Protein AF-A0A6P1E264-F1 (afdb_monomer)

Radius of gyration: 25.88 Å; Cα contacts (8 Å, |Δi|>4): 73; chains: 1; bounding box: 77×42×80 Å

Foldseek 3Di:
DPDPPPPVVVVPPPPDDDDDDPPDDDDPPDDPPPPDDDDPPNDPDLPDDQDPQQDDPVRCVQLVVLAPDPPDDAPDPDDGDQDVSLLVSQVSVCVVVVDDLCPRDCSSPDSVVSVVSVVVCVVVCSVVVSVLSVQLCCCCPVVVHHSDDPDDDDDDDDDDDPPDDDDDDDDPPDDD

Organism: NCBI:txid329406

InterPro domains:
  IPR025161 Insertion element IS402-like domain [PF13340] (55-131)

Structure (mmCIF, N/CA/C/O backbone):
data_AF-A0A6P1E264-F1
#
_entry.id   AF-A0A6P1E264-F1
#
loop_
_atom_site.group_PDB
_atom_site.id
_atom_site.type_symbol
_atom_site.label_atom_id
_atom_site.label_alt_id
_atom_site.label_comp_id
_atom_site.label_asym_id
_atom_site.label_entity_id
_atom_site.label_seq_id
_atom_site.pdbx_PDB_ins_code
_atom_site.Cartn_x
_atom_site.Cartn_y
_atom_site.Cartn_z
_atom_site.occupancy
_atom_site.B_iso_or_equiv
_atom_site.auth_seq_id
_atom_site.auth_comp_id
_atom_site.auth_asym_id
_atom_site.auth_atom_id
_atom_site.pdbx_PDB_model_num
ATOM 1 N N . MET A 1 1 ? -58.465 -9.766 9.771 1.00 52.44 1 MET A N 1
ATOM 2 C CA . MET A 1 1 ? -57.362 -10.528 10.407 1.00 52.44 1 MET A CA 1
ATOM 3 C C . MET A 1 1 ? -56.839 -11.667 9.504 1.00 52.44 1 MET A C 1
ATOM 5 O O . MET A 1 1 ? -56.773 -12.806 9.937 1.00 52.44 1 MET A O 1
ATOM 9 N N . ARG A 1 2 ? -56.464 -11.389 8.238 1.00 52.06 2 ARG A N 1
ATOM 10 C CA . ARG A 1 2 ? -55.882 -12.370 7.282 1.00 52.06 2 ARG A CA 1
ATOM 11 C C . ARG A 1 2 ? -55.044 -11.677 6.183 1.00 52.06 2 ARG A C 1
ATOM 13 O O . ARG A 1 2 ? -55.284 -11.883 5.003 1.00 52.06 2 ARG A O 1
ATOM 20 N N . SER A 1 3 ? -54.093 -10.811 6.552 1.00 50.34 3 SER A N 1
ATOM 21 C CA . SER A 1 3 ? -53.296 -10.042 5.564 1.00 50.34 3 SER A CA 1
ATOM 22 C C . SER A 1 3 ? -51.783 -10.008 5.829 1.00 50.34 3 SER A C 1
ATOM 24 O O . SER A 1 3 ? -51.071 -9.210 5.231 1.00 50.34 3 SER A O 1
ATOM 26 N N . ARG A 1 4 ? -51.261 -10.868 6.715 1.00 54.50 4 ARG A N 1
ATOM 27 C CA . ARG A 1 4 ? -49.817 -10.920 7.035 1.00 54.50 4 ARG A CA 1
ATOM 28 C C . ARG A 1 4 ? -49.150 -12.286 6.851 1.00 54.50 4 ARG A C 1
ATOM 30 O O . ARG A 1 4 ? -47.966 -12.417 7.121 1.00 54.50 4 ARG A O 1
ATOM 37 N N . LEU A 1 5 ? -49.875 -13.285 6.341 1.00 48.84 5 LEU A N 1
ATOM 38 C CA . LEU A 1 5 ? -49.355 -14.650 6.152 1.00 48.84 5 LEU A CA 1
ATOM 39 C C . LEU A 1 5 ? -49.100 -15.035 4.686 1.00 48.84 5 LEU A C 1
ATOM 41 O O . LEU A 1 5 ? -48.571 -16.110 4.431 1.00 48.84 5 LEU A O 1
ATOM 45 N N . LYS A 1 6 ? -49.423 -14.169 3.713 1.00 45.53 6 LYS A N 1
ATOM 46 C CA . LYS A 1 6 ? -49.179 -14.459 2.286 1.00 45.53 6 LYS A CA 1
ATOM 47 C C . LYS A 1 6 ? -47.834 -13.947 1.755 1.00 45.53 6 LYS A C 1
ATOM 49 O O . LYS A 1 6 ? -47.373 -14.447 0.739 1.00 45.53 6 LYS A O 1
ATOM 54 N N . THR A 1 7 ? -47.158 -13.042 2.463 1.00 43.75 7 THR A N 1
ATOM 55 C CA . THR A 1 7 ? -45.872 -12.480 2.002 1.00 43.75 7 THR A CA 1
ATOM 56 C C . THR A 1 7 ? -44.656 -13.297 2.459 1.00 43.75 7 THR A C 1
ATOM 58 O O . THR A 1 7 ? -43.612 -13.247 1.823 1.00 43.75 7 THR A O 1
ATOM 61 N N . GLN A 1 8 ? -44.779 -14.114 3.514 1.00 47.81 8 GLN A N 1
ATOM 62 C CA . GLN A 1 8 ? -43.660 -14.925 4.025 1.00 47.81 8 GLN A CA 1
ATOM 63 C C . GLN A 1 8 ? -43.477 -16.292 3.339 1.00 47.81 8 GLN A C 1
ATOM 65 O O . GLN A 1 8 ? -42.450 -16.934 3.536 1.00 47.81 8 GLN A O 1
ATOM 70 N N . ILE A 1 9 ? -44.414 -16.734 2.496 1.00 42.84 9 ILE A N 1
ATOM 71 C CA . ILE A 1 9 ? -44.301 -18.031 1.801 1.00 42.84 9 ILE A CA 1
ATOM 72 C C . ILE A 1 9 ? -43.596 -17.893 0.436 1.00 42.84 9 ILE A C 1
ATOM 74 O O . ILE A 1 9 ? -42.994 -18.854 -0.034 1.00 42.84 9 ILE A O 1
ATOM 78 N N . GLN A 1 10 ? -43.547 -16.694 -0.160 1.00 46.69 10 GLN A N 1
ATOM 79 C CA . GLN A 1 10 ? -42.872 -16.490 -1.452 1.00 46.69 10 GLN A CA 1
ATOM 80 C C . GLN A 1 10 ? -41.350 -16.270 -1.376 1.00 46.69 10 GLN A C 1
ATOM 82 O O . GLN A 1 10 ? -40.672 -16.419 -2.385 1.00 46.69 10 GLN A O 1
ATOM 87 N N . ILE A 1 11 ? -40.770 -16.017 -0.198 1.00 43.81 11 ILE A N 1
ATOM 88 C CA . ILE A 1 11 ? -39.312 -15.796 -0.067 1.00 43.81 11 ILE A CA 1
ATOM 89 C C . ILE A 1 11 ? -38.524 -17.125 0.036 1.00 43.81 11 ILE A C 1
ATOM 91 O O . ILE A 1 11 ? -37.314 -17.152 -0.164 1.00 43.81 11 ILE A O 1
ATOM 95 N N . ARG A 1 12 ? -39.191 -18.271 0.258 1.00 46.25 12 ARG A N 1
ATOM 96 C CA . ARG A 1 12 ? -38.535 -19.594 0.381 1.00 46.25 12 ARG A CA 1
ATOM 97 C C . ARG A 1 12 ? -38.443 -20.421 -0.912 1.00 46.25 12 ARG A C 1
ATOM 99 O O . ARG A 1 12 ? -37.816 -21.476 -0.885 1.00 46.25 12 ARG A O 1
ATOM 106 N N . GLN A 1 13 ? -39.008 -19.974 -2.037 1.00 41.75 13 GLN A N 1
ATOM 107 C CA . GLN A 1 13 ? -38.988 -20.735 -3.303 1.00 41.75 13 GLN A CA 1
ATOM 108 C C . GLN A 1 13 ? -37.884 -20.330 -4.300 1.00 41.75 13 GLN A C 1
ATOM 110 O O . GLN A 1 13 ? -37.802 -20.914 -5.374 1.00 41.75 13 GLN A O 1
ATOM 115 N N . ALA A 1 14 ? -36.975 -19.417 -3.945 1.00 39.38 14 ALA A N 1
ATOM 116 C CA . ALA A 1 14 ? -35.895 -18.970 -4.837 1.00 39.38 14 ALA A CA 1
ATOM 117 C C . ALA A 1 14 ? -34.527 -19.664 -4.614 1.00 39.38 14 ALA A C 1
ATOM 119 O O . ALA A 1 14 ? -33.506 -19.160 -5.068 1.00 39.38 14 ALA A O 1
ATOM 120 N N . VAL A 1 15 ? -34.474 -20.825 -3.942 1.00 51.00 15 VAL A N 1
ATOM 121 C CA . VAL A 1 15 ? -33.216 -21.569 -3.665 1.00 51.00 15 VAL A CA 1
ATOM 122 C C . VAL A 1 15 ? -33.160 -22.905 -4.415 1.00 51.00 15 VAL A C 1
ATOM 124 O O . VAL A 1 15 ? -32.826 -23.947 -3.858 1.00 51.00 15 VAL A O 1
ATOM 127 N N . LYS A 1 16 ? -33.503 -22.919 -5.707 1.00 47.38 16 LYS A N 1
ATOM 128 C CA . LYS A 1 16 ? -33.256 -24.114 -6.528 1.00 47.38 16 LYS A CA 1
ATOM 129 C C . LYS A 1 16 ? -33.037 -23.790 -8.003 1.00 47.38 16 LYS A C 1
ATOM 131 O O . LYS A 1 16 ? -33.835 -24.156 -8.856 1.00 47.38 16 LYS A O 1
ATOM 136 N N . ALA A 1 17 ? -31.920 -23.127 -8.295 1.00 41.03 17 ALA A N 1
ATOM 137 C CA . ALA A 1 17 ? -31.329 -23.164 -9.628 1.00 41.03 17 ALA A CA 1
ATOM 138 C C . ALA A 1 17 ? -30.441 -24.423 -9.750 1.00 41.03 17 ALA A C 1
ATOM 140 O O . ALA A 1 17 ? -29.706 -24.737 -8.806 1.00 41.03 17 ALA A O 1
ATOM 141 N N . PRO A 1 18 ? -30.502 -25.175 -10.862 1.00 36.91 18 PRO A N 1
ATOM 142 C CA . PRO A 1 18 ? -29.651 -26.338 -11.066 1.00 36.91 18 PRO A CA 1
ATOM 143 C C . PRO A 1 18 ? -28.187 -25.905 -11.200 1.00 36.91 18 PRO A C 1
ATOM 145 O O . PRO A 1 18 ? -27.835 -25.073 -12.033 1.00 36.91 18 PRO A O 1
ATOM 148 N N . ARG A 1 19 ? -27.336 -26.499 -10.358 1.00 33.50 19 ARG A N 1
ATOM 149 C CA . ARG A 1 19 ? -25.874 -26.422 -10.411 1.00 33.50 19 ARG A CA 1
ATOM 150 C C . ARG A 1 19 ? -25.427 -26.884 -11.801 1.00 33.50 19 ARG A C 1
ATOM 152 O O . ARG A 1 19 ? -25.486 -28.078 -12.095 1.00 33.50 19 ARG A O 1
ATOM 159 N N . ALA A 1 20 ? -25.043 -25.938 -12.657 1.00 38.19 20 ALA A N 1
ATOM 160 C CA . ALA A 1 20 ? -24.413 -26.240 -13.933 1.00 38.19 20 ALA A CA 1
ATOM 161 C C . ALA A 1 20 ? -23.201 -27.143 -13.666 1.00 38.19 20 ALA A C 1
ATOM 163 O O . ALA A 1 20 ? -22.409 -26.888 -12.754 1.00 38.19 20 ALA A O 1
ATOM 164 N N . LYS A 1 21 ? -23.125 -28.251 -14.403 1.00 36.88 21 LYS A N 1
ATOM 165 C CA . LYS A 1 21 ? -22.041 -29.223 -14.303 1.00 36.88 21 LYS A CA 1
ATOM 166 C C . LYS A 1 21 ? -20.732 -28.497 -14.618 1.00 36.88 21 LYS A C 1
ATOM 168 O O . LYS A 1 21 ? -20.599 -27.913 -15.687 1.00 36.88 21 LYS A O 1
ATOM 173 N N . SER A 1 22 ? -19.794 -28.519 -13.674 1.00 42.72 22 SER A N 1
ATOM 174 C CA . SER A 1 22 ? -18.407 -28.131 -13.905 1.00 42.72 22 SER A CA 1
ATOM 175 C C . SER A 1 22 ? -17.770 -29.195 -14.794 1.00 42.72 22 SER A C 1
ATOM 177 O O . SER A 1 22 ? -17.230 -30.189 -14.308 1.00 42.72 22 SER A O 1
ATOM 179 N N . GLU A 1 23 ? -17.918 -29.026 -16.099 1.00 33.38 23 GLU A N 1
ATOM 180 C CA . GLU A 1 23 ? -17.153 -29.772 -17.083 1.00 33.38 23 GLU A CA 1
ATOM 181 C C . GLU A 1 2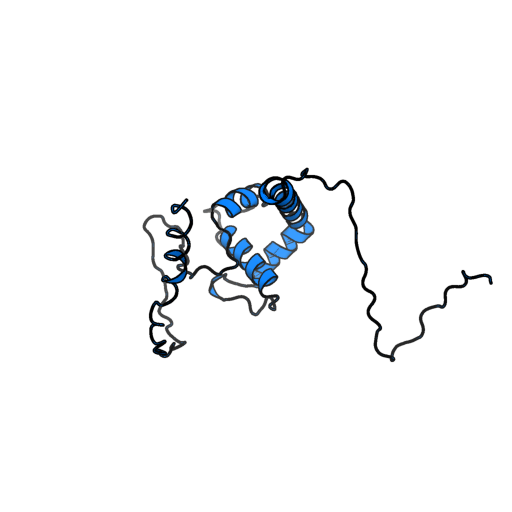3 ? -15.751 -29.157 -17.091 1.00 33.38 23 GLU A C 1
ATOM 183 O O . GLU A 1 23 ? -15.538 -28.021 -17.515 1.00 33.38 23 GLU A O 1
ATOM 188 N N . ALA A 1 24 ? -14.818 -29.865 -16.458 1.00 37.44 24 ALA A N 1
ATOM 189 C CA . ALA A 1 24 ? -13.415 -29.505 -16.421 1.00 37.44 24 ALA A CA 1
ATOM 190 C C . ALA A 1 24 ? -12.853 -29.593 -17.845 1.00 37.44 24 ALA A C 1
ATOM 192 O O . ALA A 1 24 ? -12.656 -30.686 -18.370 1.00 37.44 24 ALA A O 1
ATOM 193 N N . LEU A 1 25 ? -12.602 -28.440 -18.462 1.00 34.44 25 LEU A N 1
ATOM 194 C CA . LEU A 1 25 ? -11.758 -28.355 -19.646 1.00 34.44 25 LEU A CA 1
ATOM 195 C C . LEU A 1 25 ? -10.300 -28.191 -19.191 1.00 34.44 25 LEU A C 1
ATOM 197 O O . LEU A 1 25 ? -10.040 -27.428 -18.255 1.00 34.44 25 LEU A O 1
ATOM 201 N N . PRO A 1 26 ? -9.348 -28.917 -19.798 1.00 33.81 26 PRO A N 1
ATOM 202 C CA . PRO A 1 26 ? -7.962 -28.900 -19.364 1.00 33.81 26 PRO A CA 1
ATOM 203 C C . PRO A 1 26 ? -7.340 -27.544 -19.703 1.00 33.81 26 PRO A C 1
ATOM 205 O O . PRO A 1 26 ? -7.178 -27.190 -20.869 1.00 33.81 26 PRO A O 1
ATOM 208 N N . VAL A 1 27 ? -6.984 -26.784 -18.669 1.00 38.69 27 VAL A N 1
ATOM 209 C CA . VAL A 1 27 ? -6.101 -25.622 -18.783 1.00 38.69 27 VAL A CA 1
ATOM 210 C C . VAL A 1 27 ? -4.724 -26.115 -19.225 1.00 38.69 27 VAL A C 1
ATOM 212 O O . VAL A 1 27 ? -3.956 -26.657 -18.435 1.00 38.69 27 VAL A O 1
ATOM 215 N N . HIS A 1 28 ? -4.440 -25.996 -20.519 1.00 31.86 28 HIS A N 1
ATOM 216 C CA . HIS A 1 28 ? -3.099 -26.176 -21.058 1.00 31.86 28 HIS A CA 1
ATOM 217 C C . HIS A 1 28 ? -2.291 -24.923 -20.693 1.00 31.86 28 HIS A C 1
ATOM 219 O O . HIS A 1 28 ? -2.689 -23.811 -21.028 1.00 31.86 28 HIS A O 1
ATOM 225 N N . VAL A 1 29 ? -1.217 -25.103 -19.924 1.00 39.34 29 VAL A N 1
ATOM 226 C CA . VAL A 1 29 ? -0.477 -24.037 -19.219 1.00 39.34 29 VAL A CA 1
ATOM 227 C C . VAL A 1 29 ? 0.580 -23.356 -20.108 1.00 39.34 29 VAL A C 1
ATOM 229 O O . VAL A 1 29 ? 1.277 -22.461 -19.651 1.00 39.34 29 VAL A O 1
ATOM 232 N N . ASP A 1 30 ? 0.652 -23.679 -21.401 1.00 34.81 30 ASP A N 1
ATOM 233 C CA . ASP A 1 30 ? 1.721 -23.205 -22.288 1.00 34.81 30 ASP A CA 1
ATOM 234 C C . ASP A 1 30 ? 1.182 -22.669 -23.631 1.00 34.81 30 ASP A C 1
ATOM 236 O O . ASP A 1 30 ? 1.349 -23.308 -24.668 1.00 34.81 30 ASP A O 1
ATOM 240 N N . ASP A 1 31 ? 0.554 -21.483 -23.645 1.00 35.69 31 ASP A N 1
ATOM 241 C CA . ASP A 1 31 ? 0.403 -20.698 -24.887 1.00 35.69 31 ASP A CA 1
ATOM 242 C C . ASP A 1 31 ? 1.244 -19.404 -24.813 1.00 35.69 31 ASP A C 1
ATOM 244 O O . ASP A 1 31 ? 0.877 -18.459 -24.106 1.00 35.69 31 ASP A O 1
ATOM 248 N N . PRO A 1 32 ? 2.385 -19.331 -25.524 1.00 37.41 32 PRO A N 1
ATOM 249 C CA . PRO A 1 32 ? 3.270 -18.166 -25.533 1.00 37.41 32 PRO A CA 1
ATOM 250 C C . PRO A 1 32 ? 2.743 -16.979 -26.369 1.00 37.41 32 PRO A C 1
ATOM 252 O O . PRO A 1 32 ? 3.447 -15.979 -26.519 1.00 37.41 32 PRO A O 1
ATOM 255 N N . SER A 1 33 ? 1.517 -17.045 -26.902 1.00 33.78 33 SER A N 1
ATOM 256 C CA . SER A 1 33 ? 0.998 -16.086 -27.892 1.00 33.78 33 SER A CA 1
ATOM 257 C C . SER A 1 33 ? 0.247 -14.873 -27.322 1.00 33.78 33 SER A C 1
ATOM 259 O O . SER A 1 33 ? -0.302 -14.086 -28.093 1.00 33.78 33 SER A O 1
ATOM 261 N N . VAL A 1 34 ? 0.237 -14.640 -26.003 1.00 42.06 34 VAL A N 1
ATOM 262 C CA . VAL A 1 34 ? -0.375 -13.428 -25.408 1.00 42.06 34 VAL A CA 1
ATOM 263 C C . VAL A 1 34 ? 0.568 -12.218 -25.550 1.00 42.06 34 VAL A C 1
ATOM 265 O O . VAL A 1 34 ? 1.011 -11.614 -24.576 1.00 42.06 34 VAL A O 1
ATOM 268 N N . PHE A 1 35 ? 0.912 -11.869 -26.789 1.00 40.31 35 PHE A N 1
ATOM 269 C CA . PHE A 1 35 ? 1.706 -10.693 -27.140 1.00 40.31 35 PHE A CA 1
ATOM 270 C C . PHE A 1 35 ? 0.800 -9.626 -27.781 1.00 40.31 35 PHE A C 1
ATOM 272 O O . PHE A 1 35 ? 0.282 -9.813 -28.874 1.00 40.31 35 PHE A O 1
ATOM 279 N N . LEU A 1 36 ? 0.662 -8.483 -27.092 1.00 32.62 36 LEU A N 1
ATOM 280 C CA . LEU A 1 36 ? 0.203 -7.173 -27.595 1.00 32.62 36 LEU A CA 1
ATOM 281 C C . LEU A 1 36 ? -1.202 -7.090 -28.233 1.00 32.62 36 LEU A C 1
ATOM 283 O O . LEU A 1 36 ? -1.362 -7.170 -29.446 1.00 32.62 36 LEU A O 1
ATOM 287 N N . ALA A 1 37 ? -2.201 -6.707 -27.431 1.00 33.81 37 ALA A N 1
ATOM 288 C CA . ALA A 1 37 ? -3.374 -5.996 -27.946 1.00 33.81 37 ALA A CA 1
ATOM 289 C C . ALA A 1 37 ? -3.147 -4.477 -27.814 1.00 33.81 37 ALA A C 1
ATOM 291 O O . ALA A 1 37 ? -3.201 -3.913 -26.720 1.00 33.81 37 ALA A O 1
ATOM 292 N N . LEU A 1 38 ? -2.849 -3.819 -28.938 1.00 29.62 38 LEU A N 1
ATOM 293 C CA . LEU A 1 38 ? -2.706 -2.367 -29.042 1.00 29.62 38 LEU A CA 1
ATOM 294 C C . LEU A 1 38 ? -4.107 -1.729 -29.105 1.00 29.62 38 LEU A C 1
ATOM 296 O O . LEU A 1 38 ? -4.722 -1.662 -30.166 1.00 29.62 38 LEU A O 1
ATOM 300 N N . GLY A 1 39 ? -4.637 -1.283 -27.964 1.00 32.88 39 GLY A N 1
ATOM 301 C CA . GLY A 1 39 ? -5.803 -0.396 -27.934 1.00 32.88 39 GLY A CA 1
ATOM 302 C C . GLY A 1 39 ? -5.435 0.989 -28.481 1.00 32.88 39 GLY A C 1
ATOM 303 O O . GLY A 1 39 ? -4.329 1.469 -28.232 1.00 32.88 39 GLY A O 1
ATOM 304 N N . ALA A 1 40 ? -6.359 1.624 -29.208 1.00 37.16 40 ALA A N 1
ATOM 305 C CA . ALA A 1 40 ? -6.189 2.829 -30.036 1.00 37.16 40 ALA A CA 1
ATOM 306 C C . ALA A 1 40 ? -5.663 4.113 -29.339 1.00 37.16 40 ALA A C 1
ATOM 308 O O . ALA A 1 40 ? -5.614 5.166 -29.963 1.00 37.16 40 ALA A O 1
ATOM 309 N N . GLU A 1 41 ? -5.226 4.043 -28.079 1.00 40.66 41 GLU A N 1
ATOM 310 C CA . GLU A 1 41 ? -4.754 5.187 -27.285 1.00 40.66 41 GLU A CA 1
ATOM 311 C C . GLU A 1 41 ? -3.328 5.029 -26.727 1.00 40.66 41 GLU A C 1
ATOM 313 O O . GLU A 1 41 ? -2.925 5.761 -25.826 1.00 40.66 41 GLU A O 1
ATOM 318 N N . GLY A 1 42 ? -2.533 4.065 -27.207 1.00 32.97 42 GLY A N 1
ATOM 319 C CA . GLY A 1 42 ? -1.126 3.939 -26.787 1.00 32.97 42 GLY A CA 1
ATOM 320 C C . GLY A 1 42 ? -0.920 3.660 -25.287 1.00 32.97 42 GLY A C 1
ATOM 321 O O . GLY A 1 42 ? 0.203 3.733 -24.789 1.00 32.97 42 GLY A O 1
ATOM 322 N N . LYS A 1 43 ? -1.985 3.315 -24.553 1.00 38.38 43 LYS A N 1
ATOM 323 C CA . LYS A 1 43 ? -1.912 2.798 -23.185 1.00 38.38 43 LYS A CA 1
ATOM 324 C C . LYS A 1 43 ? -1.715 1.290 -23.266 1.00 38.38 43 LYS A C 1
ATOM 326 O O . LYS A 1 43 ? -2.575 0.578 -23.784 1.00 38.38 43 LYS A O 1
ATOM 331 N N . ILE A 1 44 ? -0.584 0.803 -22.754 1.00 40.72 44 ILE A N 1
ATOM 332 C CA . ILE A 1 44 ? -0.345 -0.632 -22.564 1.00 40.72 44 ILE A CA 1
ATOM 333 C C . ILE A 1 44 ? -1.420 -1.129 -21.598 1.00 40.72 44 ILE A C 1
ATOM 335 O O . ILE A 1 44 ? -1.324 -0.937 -20.389 1.00 40.72 44 ILE A O 1
ATOM 339 N N . THR A 1 45 ? -2.480 -1.715 -22.139 1.00 41.88 45 THR A N 1
ATOM 340 C CA . THR A 1 45 ? -3.558 -2.276 -21.337 1.00 41.88 45 THR A CA 1
ATOM 341 C C . THR A 1 45 ? -3.184 -3.734 -21.138 1.00 41.88 45 THR A C 1
ATOM 343 O O . THR A 1 45 ? -3.369 -4.549 -22.039 1.00 41.88 45 THR A O 1
ATOM 346 N N . ILE A 1 46 ? -2.559 -4.059 -20.002 1.00 51.91 46 ILE A N 1
ATOM 347 C CA . ILE A 1 46 ? -2.364 -5.461 -19.625 1.00 51.91 46 ILE A CA 1
ATOM 348 C C . ILE A 1 46 ? -3.773 -6.043 -19.476 1.00 51.91 46 ILE A C 1
ATOM 350 O O . ILE A 1 46 ? -4.490 -5.687 -18.540 1.00 51.91 46 ILE A O 1
ATOM 354 N N . ASN A 1 47 ? -4.201 -6.879 -20.423 1.00 63.94 47 ASN A N 1
ATOM 355 C CA . ASN A 1 47 ? -5.460 -7.616 -20.339 1.00 63.94 47 ASN A CA 1
ATOM 356 C C . ASN A 1 47 ? -5.298 -8.730 -19.295 1.00 63.94 47 ASN A C 1
ATOM 358 O O . ASN A 1 47 ? -5.157 -9.902 -19.636 1.00 63.94 47 ASN A O 1
ATOM 362 N N . ARG A 1 48 ? -5.200 -8.340 -18.021 1.00 80.06 48 ARG A N 1
ATOM 363 C CA . ARG A 1 48 ? -5.140 -9.262 -16.890 1.00 80.06 48 ARG A CA 1
ATOM 364 C C . ARG A 1 48 ? -6.529 -9.421 -16.296 1.00 80.06 48 ARG A C 1
ATOM 366 O O . ARG A 1 48 ? -7.275 -8.448 -16.162 1.00 80.06 48 ARG A O 1
ATOM 373 N N . GLN A 1 49 ? -6.857 -10.641 -15.898 1.00 87.00 49 GLN A N 1
ATOM 374 C CA . GLN A 1 49 ? -8.041 -10.875 -15.089 1.00 87.00 49 GLN A CA 1
ATOM 375 C C . GLN A 1 49 ? -7.837 -10.219 -13.717 1.00 87.00 49 GLN A C 1
ATOM 377 O O . GLN A 1 49 ? -6.805 -10.412 -13.080 1.00 87.00 49 GLN A O 1
ATOM 382 N N . ALA A 1 50 ? -8.807 -9.418 -13.273 1.00 89.69 50 ALA A N 1
ATOM 383 C CA . ALA A 1 50 ? -8.715 -8.751 -11.980 1.00 89.69 50 ALA A CA 1
ATOM 384 C C . ALA A 1 50 ? -8.722 -9.774 -10.833 1.00 89.69 50 ALA A C 1
ATOM 386 O O . ALA A 1 50 ? -9.539 -10.701 -10.822 1.00 89.69 50 ALA A O 1
ATOM 387 N N . TYR A 1 51 ? -7.848 -9.583 -9.846 1.00 92.62 51 TYR A N 1
ATOM 388 C CA . TYR A 1 51 ? -7.872 -10.384 -8.623 1.00 92.62 51 TYR A CA 1
ATOM 389 C C . TYR A 1 51 ? -8.908 -9.830 -7.639 1.00 92.62 51 TYR A C 1
ATOM 391 O O . TYR A 1 51 ? -9.159 -8.626 -7.618 1.00 92.62 51 TYR A O 1
ATOM 399 N N . PRO A 1 52 ? -9.451 -10.656 -6.726 1.00 93.81 52 PRO A N 1
ATOM 400 C CA . PRO A 1 52 ? -10.318 -10.174 -5.646 1.00 93.81 52 PRO A CA 1
ATOM 401 C C . PRO A 1 52 ? -9.664 -9.142 -4.709 1.00 93.81 52 PRO A C 1
ATOM 403 O O . PRO A 1 52 ? -10.363 -8.477 -3.950 1.00 93.81 52 PRO A O 1
ATOM 406 N N . SER A 1 53 ? -8.331 -9.044 -4.716 1.00 93.69 53 SER A N 1
ATOM 407 C CA . SER A 1 53 ? -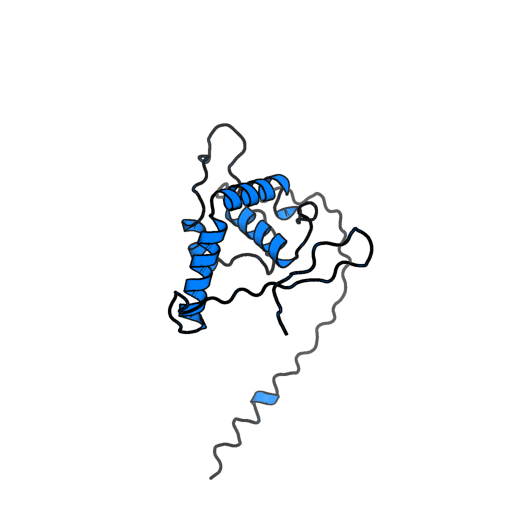7.550 -8.051 -3.968 1.00 93.69 53 SER A CA 1
ATOM 408 C C . SER A 1 53 ? -7.387 -6.713 -4.693 1.00 93.69 53 SER A C 1
ATOM 410 O O . SER A 1 53 ? -6.842 -5.781 -4.104 1.00 93.69 53 SER A O 1
ATOM 412 N N . ASP A 1 54 ? -7.793 -6.622 -5.960 1.00 94.38 54 ASP A N 1
ATOM 413 C CA . ASP A 1 54 ? -7.621 -5.411 -6.752 1.00 94.38 54 ASP A CA 1
ATOM 414 C C . ASP A 1 54 ? -8.539 -4.291 -6.264 1.00 94.38 54 ASP A C 1
ATOM 416 O O . ASP A 1 54 ? -9.700 -4.507 -5.908 1.00 94.38 54 ASP A O 1
ATOM 420 N N . VAL A 1 55 ? -8.024 -3.064 -6.296 1.00 93.62 55 VAL A N 1
ATOM 421 C CA . VAL A 1 55 ? -8.803 -1.888 -5.917 1.00 93.62 55 VAL A CA 1
ATOM 422 C C . VAL A 1 55 ? -9.820 -1.533 -6.995 1.00 93.62 55 VAL A C 1
ATOM 424 O O . VAL A 1 55 ? -9.509 -1.451 -8.190 1.00 93.62 55 VAL A O 1
ATOM 427 N N . THR A 1 56 ? -11.041 -1.256 -6.551 1.00 93.19 56 THR A N 1
ATOM 428 C CA . THR A 1 56 ? -12.085 -0.639 -7.380 1.00 93.19 56 THR A CA 1
ATOM 429 C C . THR A 1 56 ? -11.712 0.798 -7.748 1.00 93.19 56 THR A C 1
ATOM 431 O O . THR A 1 56 ? -10.866 1.409 -7.095 1.00 93.19 56 THR A O 1
ATOM 434 N N . ASP A 1 57 ? -12.359 1.367 -8.765 1.00 92.75 57 ASP A N 1
ATOM 435 C CA . ASP A 1 57 ? -12.097 2.752 -9.186 1.00 92.75 57 ASP A CA 1
ATOM 436 C C . ASP A 1 57 ? -12.362 3.756 -8.056 1.00 92.75 57 ASP A C 1
ATOM 438 O O . ASP A 1 57 ? -11.520 4.597 -7.764 1.00 92.75 57 ASP A O 1
ATOM 442 N N . ALA A 1 58 ? -13.466 3.588 -7.325 1.00 90.00 58 ALA A N 1
ATOM 443 C CA . ALA A 1 58 ? -13.800 4.442 -6.185 1.00 90.00 58 ALA A CA 1
ATOM 444 C C . ALA A 1 58 ? -12.771 4.349 -5.040 1.00 90.00 58 ALA A C 1
ATOM 446 O O . ALA A 1 58 ? -12.499 5.330 -4.353 1.00 90.00 58 ALA A O 1
ATOM 447 N N . GLN A 1 59 ? -12.184 3.169 -4.811 1.00 91.69 59 GLN A N 1
ATOM 448 C CA . GLN A 1 59 ? -11.088 3.017 -3.846 1.00 91.69 59 GLN A CA 1
ATOM 449 C C . GLN A 1 59 ? -9.796 3.641 -4.372 1.00 91.69 59 GLN A C 1
ATOM 451 O O . GLN A 1 59 ? -9.046 4.245 -3.608 1.00 91.69 59 GLN A O 1
ATOM 456 N N . TRP A 1 60 ? -9.540 3.511 -5.672 1.00 94.25 60 TRP A N 1
ATOM 457 C CA . TRP A 1 60 ? -8.376 4.099 -6.316 1.00 94.25 60 TRP A CA 1
ATOM 458 C C . TRP A 1 60 ? -8.374 5.625 -6.215 1.00 94.25 60 TRP A C 1
ATOM 460 O O . TRP A 1 60 ? -7.340 6.199 -5.890 1.00 94.25 60 TRP A O 1
ATOM 470 N N . GLU A 1 61 ? -9.524 6.274 -6.396 1.00 94.44 61 GLU A N 1
ATOM 471 C CA . GLU A 1 61 ? -9.677 7.728 -6.239 1.00 94.44 61 GLU A CA 1
ATOM 472 C C . GLU A 1 61 ? -9.307 8.230 -4.836 1.00 94.44 61 GLU A C 1
ATOM 474 O O . GLU A 1 61 ? -8.823 9.350 -4.688 1.00 94.44 61 GLU A O 1
ATOM 479 N N . ILE A 1 62 ? -9.483 7.395 -3.808 1.00 92.88 62 ILE A N 1
ATOM 480 C CA . ILE A 1 62 ? -9.094 7.713 -2.428 1.00 92.88 62 ILE A CA 1
ATOM 481 C C . ILE A 1 62 ? -7.584 7.540 -2.229 1.00 92.88 62 ILE A C 1
ATOM 483 O O . ILE A 1 62 ? -6.956 8.334 -1.533 1.00 92.88 62 ILE A O 1
ATOM 487 N N . ILE A 1 63 ? -6.996 6.494 -2.818 1.00 94.31 63 ILE A N 1
ATOM 488 C CA . ILE A 1 63 ? -5.588 6.129 -2.605 1.00 94.31 63 ILE A CA 1
ATOM 489 C C . ILE A 1 63 ? -4.651 6.998 -3.444 1.00 94.31 63 ILE A C 1
ATOM 491 O O . ILE A 1 63 ? -3.632 7.460 -2.938 1.00 94.31 63 ILE A O 1
ATOM 495 N N . VAL A 1 64 ? -4.979 7.234 -4.717 1.00 93.81 64 VAL A N 1
ATOM 496 C CA . VAL A 1 64 ? -4.093 7.911 -5.672 1.00 93.81 64 VAL A CA 1
ATOM 497 C C . VAL A 1 64 ? -3.572 9.284 -5.214 1.00 93.81 64 VAL A C 1
ATOM 499 O O . VAL A 1 64 ? -2.384 9.521 -5.434 1.00 93.81 64 VAL A O 1
ATOM 502 N N . PRO A 1 65 ? -4.344 10.175 -4.548 1.00 94.31 65 PRO A N 1
ATOM 503 C CA . PRO A 1 65 ? -3.806 11.457 -4.083 1.00 94.31 65 PRO A CA 1
ATOM 504 C C . PRO A 1 65 ? -2.796 11.327 -2.934 1.00 94.31 65 PRO A C 1
ATOM 506 O O . PRO A 1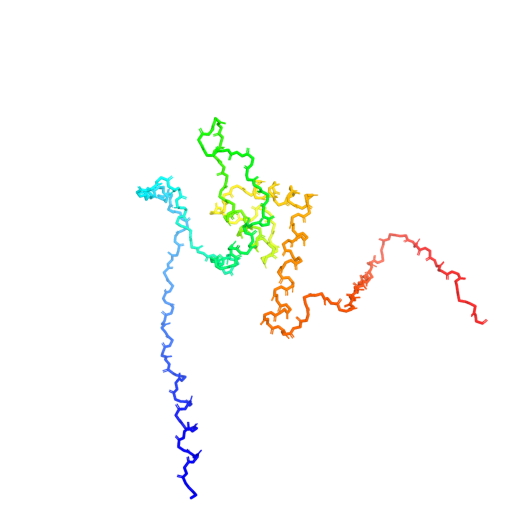 65 ? -2.029 12.260 -2.715 1.00 94.31 65 PRO A O 1
ATOM 509 N N . LEU A 1 66 ? -2.791 10.202 -2.212 1.00 93.19 66 LEU A N 1
ATOM 510 C CA . LEU A 1 66 ? -1.859 9.929 -1.109 1.00 93.19 66 LEU A CA 1
ATOM 511 C C . LEU A 1 66 ? -0.531 9.347 -1.605 1.00 93.19 66 LEU A C 1
ATOM 513 O O . LEU A 1 66 ? 0.442 9.273 -0.860 1.00 93.19 66 LEU A O 1
ATOM 517 N N . LEU A 1 67 ? -0.481 8.891 -2.858 1.00 92.75 67 LEU A N 1
ATOM 518 C CA . LEU A 1 67 ? 0.734 8.324 -3.419 1.00 92.75 67 LEU A CA 1
ATOM 519 C C . LEU A 1 67 ? 1.693 9.443 -3.841 1.00 92.75 67 LEU A C 1
ATOM 521 O O . LEU A 1 67 ? 1.272 10.439 -4.440 1.00 92.75 67 LEU A O 1
ATOM 525 N N . PRO A 1 68 ? 3.005 9.274 -3.611 1.00 88.94 68 PRO A N 1
ATOM 526 C CA . PRO A 1 68 ? 3.981 10.245 -4.066 1.00 88.94 68 PRO A CA 1
ATOM 527 C C . PRO A 1 68 ? 3.963 10.311 -5.592 1.00 88.94 68 PRO A C 1
ATOM 529 O O . PRO A 1 68 ? 3.881 9.291 -6.289 1.00 88.94 68 PRO A O 1
ATOM 532 N N . LYS A 1 69 ? 4.054 11.537 -6.116 1.00 81.69 69 LYS A N 1
ATOM 533 C CA . LYS A 1 69 ? 4.043 11.779 -7.558 1.00 81.69 69 LYS A CA 1
ATOM 534 C C . LYS A 1 69 ? 5.191 11.009 -8.220 1.00 81.69 69 LYS A C 1
ATOM 536 O O . LYS A 1 69 ? 6.301 10.982 -7.685 1.00 81.69 69 LYS A O 1
ATOM 541 N N . PRO A 1 70 ? 4.959 10.379 -9.381 1.00 72.81 70 PRO A N 1
ATOM 542 C CA . PRO A 1 70 ? 6.020 9.679 -10.081 1.00 72.81 70 PRO A CA 1
ATOM 543 C C . PRO A 1 70 ? 7.123 10.669 -10.470 1.00 72.81 70 PRO A C 1
ATOM 545 O O . PRO A 1 70 ? 6.875 11.660 -11.149 1.00 72.81 70 PRO A O 1
ATOM 548 N N . ASN A 1 71 ? 8.363 10.361 -10.086 1.00 66.12 71 ASN A N 1
ATOM 549 C CA . ASN A 1 71 ? 9.537 11.191 -10.390 1.00 66.12 71 ASN A CA 1
ATOM 550 C C . ASN A 1 71 ? 9.898 11.223 -11.889 1.00 66.12 71 ASN A C 1
ATOM 552 O O . ASN A 1 71 ? 10.831 11.920 -12.280 1.00 66.12 71 ASN A O 1
ATOM 556 N N . LYS A 1 72 ? 9.215 10.438 -12.733 1.00 65.88 72 LYS A N 1
ATOM 557 C CA . LYS A 1 72 ? 9.506 10.311 -14.164 1.00 65.88 72 LYS A CA 1
ATOM 558 C C . LYS A 1 72 ? 8.321 10.781 -14.995 1.00 65.88 72 LYS A C 1
ATOM 560 O O . LYS A 1 72 ? 7.217 10.260 -14.853 1.00 65.88 72 LYS A O 1
ATOM 565 N N . VAL A 1 73 ? 8.590 11.728 -15.890 1.00 60.09 73 VAL A N 1
ATOM 566 C CA . VAL A 1 73 ? 7.626 12.221 -16.877 1.00 60.09 73 VAL A CA 1
ATOM 567 C C . VAL A 1 73 ? 7.459 11.168 -17.983 1.00 60.09 73 VAL A C 1
ATOM 569 O O . VAL A 1 73 ? 8.469 10.645 -18.471 1.00 60.09 73 VAL A O 1
ATOM 572 N N . PRO A 1 74 ? 6.222 10.834 -18.397 1.00 59.78 74 PRO A N 1
ATOM 573 C CA . PRO A 1 74 ? 5.991 10.008 -19.579 1.00 59.78 74 PRO A CA 1
ATOM 574 C C . PRO A 1 74 ? 6.685 10.616 -20.811 1.00 59.78 74 PRO A C 1
ATOM 576 O O . PRO A 1 74 ? 6.500 11.794 -21.099 1.00 59.78 74 PRO A O 1
ATOM 579 N N . GLY A 1 75 ? 7.500 9.829 -21.522 1.00 61.09 75 GLY A N 1
ATOM 580 C CA . GLY A 1 75 ? 8.223 10.275 -22.725 1.00 61.09 75 GLY A CA 1
ATOM 581 C C . GLY A 1 75 ? 9.653 10.793 -22.504 1.00 61.09 75 GLY A C 1
ATOM 582 O O . GLY A 1 75 ? 10.312 11.161 -23.471 1.00 61.09 75 GLY A O 1
ATOM 583 N N . GLY A 1 76 ? 10.160 10.803 -21.265 1.00 65.81 76 GLY A N 1
ATOM 584 C CA . GLY A 1 76 ? 11.579 11.072 -20.994 1.00 65.81 76 GLY A CA 1
ATOM 585 C C . GLY A 1 76 ? 12.504 9.899 -21.373 1.00 65.81 76 GLY A C 1
ATOM 586 O O . GLY A 1 76 ? 12.037 8.764 -21.497 1.00 65.81 76 GLY A O 1
ATOM 587 N N . PRO A 1 77 ? 13.823 10.130 -21.526 1.00 55.97 77 PRO A N 1
ATOM 588 C CA . PRO A 1 77 ? 14.775 9.061 -21.815 1.00 55.97 77 PRO A CA 1
ATOM 589 C C . PRO A 1 77 ? 14.819 8.029 -20.673 1.00 55.97 77 PRO A C 1
ATOM 591 O O . PRO A 1 77 ? 14.989 8.377 -19.503 1.00 55.97 77 PRO A O 1
ATOM 594 N N . GLY A 1 78 ? 14.681 6.744 -21.016 1.00 68.25 78 GLY A N 1
ATOM 595 C CA . GLY A 1 78 ? 14.781 5.615 -20.085 1.00 68.25 78 GLY A CA 1
ATOM 596 C C . GLY A 1 78 ? 13.539 4.718 -20.042 1.00 68.25 78 GLY A C 1
ATOM 597 O O . GLY A 1 78 ? 12.638 4.821 -20.870 1.00 68.25 78 GLY A O 1
ATOM 598 N N . ARG A 1 79 ? 13.504 3.792 -19.070 1.00 65.38 79 ARG A N 1
ATOM 599 C CA . ARG A 1 79 ? 12.371 2.867 -18.881 1.00 65.38 79 ARG A CA 1
ATOM 600 C C . ARG A 1 79 ? 11.089 3.656 -18.563 1.00 65.38 79 ARG A C 1
ATOM 602 O O . ARG A 1 79 ? 11.145 4.489 -17.649 1.00 65.38 79 ARG A O 1
ATOM 609 N N . PRO A 1 80 ? 9.958 3.371 -19.243 1.00 67.25 80 PRO A N 1
ATOM 610 C CA . PRO A 1 80 ? 8.691 4.043 -18.979 1.00 67.25 80 PRO A CA 1
ATOM 611 C C . PRO A 1 80 ? 8.272 3.892 -17.508 1.00 67.25 80 PRO A C 1
ATO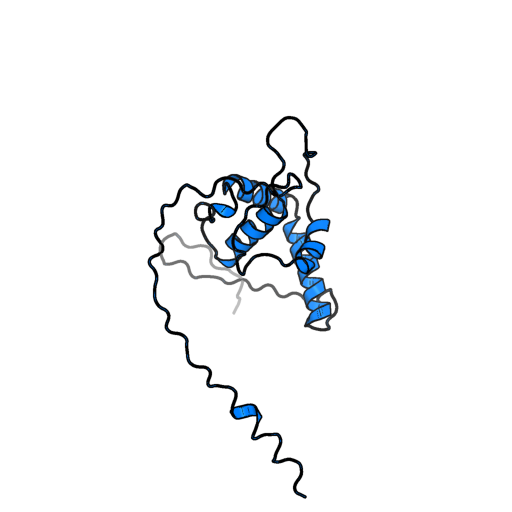M 613 O O . PRO A 1 80 ? 8.616 2.887 -16.871 1.00 67.25 80 PRO A O 1
ATOM 616 N N . PRO A 1 81 ? 7.557 4.886 -16.946 1.00 71.75 81 PRO A N 1
ATOM 617 C CA . PRO A 1 81 ? 7.053 4.805 -15.581 1.00 71.75 81 PRO A CA 1
ATOM 618 C C . PRO A 1 81 ? 6.117 3.599 -15.428 1.00 71.75 81 PRO A C 1
ATOM 620 O O . PRO A 1 81 ? 5.305 3.319 -16.307 1.00 71.75 81 PRO A O 1
ATOM 623 N N . ALA A 1 82 ? 6.252 2.874 -14.314 1.00 79.81 82 ALA A N 1
ATOM 624 C CA . ALA A 1 82 ? 5.362 1.762 -13.996 1.00 79.81 82 ALA A CA 1
ATOM 625 C C . ALA A 1 82 ? 3.939 2.272 -13.721 1.00 79.81 82 ALA A C 1
ATOM 627 O O . ALA A 1 82 ? 3.768 3.351 -13.147 1.00 79.81 82 ALA A O 1
ATOM 628 N N . ASP A 1 83 ? 2.932 1.478 -14.088 1.00 88.38 83 ASP A N 1
ATOM 629 C CA . ASP A 1 83 ? 1.542 1.753 -13.727 1.00 88.38 83 ASP A CA 1
ATOM 630 C C . ASP A 1 83 ? 1.368 1.643 -12.205 1.00 88.38 83 ASP A C 1
ATOM 632 O O . ASP A 1 83 ? 1.437 0.556 -11.627 1.00 88.38 83 ASP A O 1
ATOM 636 N N . LEU A 1 84 ? 1.145 2.783 -11.546 1.00 90.81 84 LEU A N 1
ATOM 637 C CA . LEU A 1 84 ? 1.008 2.858 -10.092 1.00 90.81 84 LEU A CA 1
ATOM 638 C C . LEU A 1 84 ? -0.159 2.022 -9.573 1.00 90.81 84 LEU A C 1
ATOM 640 O O . LEU A 1 84 ? -0.047 1.448 -8.490 1.00 90.81 84 LEU A O 1
ATOM 644 N N . ARG A 1 85 ? -1.260 1.926 -10.327 1.00 93.31 85 ARG A N 1
ATOM 645 C CA . ARG A 1 85 ? -2.412 1.134 -9.897 1.00 93.31 85 ARG A CA 1
ATOM 646 C C . ARG A 1 85 ? -2.077 -0.349 -9.910 1.00 93.31 85 ARG A C 1
ATOM 648 O O . ARG A 1 85 ? -2.425 -1.058 -8.968 1.00 93.31 85 ARG A O 1
ATOM 655 N N . LEU A 1 86 ? -1.347 -0.800 -10.930 1.00 93.06 86 LEU A N 1
ATOM 656 C CA . LEU A 1 86 ? -0.853 -2.172 -11.001 1.00 93.06 86 LEU A CA 1
ATOM 657 C C . LEU A 1 86 ? 0.088 -2.489 -9.831 1.00 93.06 86 LEU A C 1
ATOM 659 O O . LEU A 1 86 ? -0.063 -3.532 -9.202 1.00 93.06 86 LEU A O 1
ATOM 663 N N . ILE A 1 87 ? 0.998 -1.570 -9.492 1.00 94.50 87 ILE A N 1
ATOM 664 C CA . ILE A 1 87 ? 1.898 -1.716 -8.338 1.00 94.50 87 ILE A CA 1
ATOM 665 C C . ILE A 1 87 ? 1.109 -1.818 -7.026 1.00 94.50 87 ILE A C 1
ATOM 667 O O . ILE A 1 87 ? 1.377 -2.711 -6.225 1.00 94.50 87 ILE A O 1
ATOM 671 N N . VAL A 1 88 ? 0.121 -0.948 -6.799 1.00 95.62 88 VAL A N 1
ATOM 672 C CA . VAL A 1 88 ? -0.712 -1.000 -5.584 1.00 95.62 88 VAL A CA 1
ATOM 673 C C . VAL A 1 88 ? -1.499 -2.306 -5.506 1.00 95.62 88 VAL A C 1
ATOM 675 O O . VAL A 1 88 ? -1.485 -2.956 -4.462 1.00 95.62 88 VAL A O 1
ATOM 678 N N . ASN A 1 89 ? -2.113 -2.739 -6.609 1.00 96.06 89 ASN A N 1
ATOM 679 C CA . ASN A 1 89 ? -2.824 -4.017 -6.666 1.00 96.06 89 ASN A CA 1
ATOM 680 C C . ASN A 1 89 ? -1.903 -5.201 -6.366 1.00 96.06 89 ASN A C 1
ATOM 682 O O . ASN A 1 89 ? -2.282 -6.096 -5.615 1.00 96.06 89 ASN A O 1
ATOM 686 N N . ALA A 1 90 ? -0.677 -5.184 -6.887 1.00 96.06 90 ALA A N 1
ATOM 687 C CA . ALA A 1 90 ? 0.317 -6.215 -6.630 1.00 96.06 90 ALA A CA 1
ATOM 688 C C . ALA A 1 90 ? 0.710 -6.289 -5.143 1.00 96.06 90 ALA A C 1
ATOM 690 O O . ALA A 1 90 ? 0.828 -7.372 -4.568 1.00 96.06 90 ALA A O 1
ATOM 691 N N . ILE A 1 91 ? 0.873 -5.132 -4.497 1.00 96.12 91 ILE A N 1
ATOM 692 C CA . ILE A 1 91 ? 1.185 -5.041 -3.065 1.00 96.12 91 ILE A CA 1
ATOM 693 C C . ILE A 1 91 ? 0.006 -5.536 -2.226 1.00 96.12 91 ILE A C 1
ATOM 695 O O . ILE A 1 91 ? 0.202 -6.286 -1.272 1.00 96.12 91 ILE A O 1
ATOM 699 N N . PHE A 1 92 ? -1.225 -5.179 -2.596 1.00 95.56 92 PHE A N 1
ATOM 700 C CA . PHE A 1 92 ? -2.424 -5.668 -1.914 1.00 95.56 92 PHE A CA 1
ATOM 701 C C . PHE A 1 92 ? -2.649 -7.162 -2.125 1.00 95.56 92 PHE A C 1
ATOM 703 O O . PHE A 1 92 ? -3.048 -7.847 -1.184 1.00 95.56 92 PHE A O 1
ATOM 710 N N . TYR A 1 93 ? -2.331 -7.688 -3.307 1.00 96.50 93 TYR A N 1
ATOM 711 C CA . TYR A 1 93 ? -2.321 -9.124 -3.555 1.00 96.50 93 TYR A CA 1
ATOM 712 C C . TYR A 1 93 ? -1.333 -9.827 -2.621 1.00 96.50 93 TYR A C 1
ATOM 714 O O . TYR A 1 93 ? -1.724 -10.753 -1.910 1.00 96.50 93 TYR A O 1
ATOM 722 N N . GLN A 1 94 ? -0.084 -9.347 -2.555 1.00 96.19 94 GLN A N 1
ATOM 723 C CA . GLN A 1 94 ? 0.927 -9.895 -1.649 1.00 96.19 94 GLN A CA 1
ATOM 724 C C . GLN A 1 94 ? 0.432 -9.868 -0.200 1.00 96.19 94 GLN A C 1
ATOM 726 O O . GLN A 1 94 ? 0.485 -10.897 0.470 1.00 96.19 94 GLN A O 1
ATOM 731 N N . ALA A 1 95 ? -0.106 -8.735 0.260 1.00 93.88 95 ALA A N 1
ATOM 732 C CA . ALA A 1 95 ? -0.546 -8.570 1.643 1.00 93.88 95 ALA A CA 1
ATOM 733 C C . ALA A 1 95 ? -1.748 -9.465 1.978 1.00 93.88 95 ALA A C 1
ATOM 735 O O . ALA A 1 95 ? -1.869 -9.962 3.097 1.00 93.88 95 ALA A O 1
ATOM 736 N N . LYS A 1 96 ? -2.641 -9.690 1.006 1.00 94.75 96 LYS A N 1
ATOM 737 C CA . LYS A 1 96 ? -3.839 -10.513 1.180 1.00 94.75 96 LYS A CA 1
ATOM 738 C C . LYS A 1 96 ? -3.538 -12.011 1.130 1.00 94.75 96 LYS A C 1
ATOM 740 O O . LYS A 1 96 ? -4.141 -12.762 1.895 1.00 94.75 96 LYS A O 1
ATOM 745 N N . ALA A 1 97 ? -2.653 -12.433 0.229 1.00 93.31 97 ALA A N 1
ATOM 746 C CA . ALA A 1 97 ? -2.253 -13.828 0.050 1.00 93.31 97 ALA A CA 1
ATOM 747 C C . ALA A 1 97 ? -1.114 -14.251 0.995 1.00 93.31 97 ALA A C 1
ATOM 749 O O . ALA A 1 97 ? -0.900 -15.444 1.193 1.00 93.31 97 ALA A O 1
ATOM 750 N N . VAL A 1 98 ? -0.386 -13.285 1.565 1.00 92.62 98 VAL A N 1
ATOM 751 C CA . VAL A 1 98 ? 0.810 -13.481 2.403 1.00 92.62 98 VAL A CA 1
ATOM 752 C C . VAL A 1 98 ? 1.844 -14.375 1.701 1.00 92.62 98 VAL A C 1
ATOM 754 O O . VAL A 1 98 ? 2.468 -15.253 2.294 1.00 92.62 98 VAL A O 1
ATOM 757 N N . CYS A 1 99 ? 2.008 -14.184 0.390 1.00 91.56 99 CYS A N 1
ATOM 758 C CA . CYS A 1 99 ? 2.950 -14.963 -0.404 1.00 91.56 99 CYS A CA 1
ATOM 759 C C . CYS A 1 99 ? 4.356 -14.349 -0.369 1.00 91.56 99 CYS A C 1
ATOM 761 O O . CYS A 1 99 ? 4.547 -13.155 -0.121 1.00 91.56 99 CYS A O 1
ATOM 763 N N . GLN A 1 100 ? 5.369 -15.163 -0.671 1.00 95.06 100 GLN A N 1
ATOM 764 C CA . GLN A 1 100 ? 6.717 -14.643 -0.899 1.00 95.06 100 GLN A CA 1
ATOM 765 C C . GLN A 1 100 ? 6.703 -13.681 -2.094 1.00 95.06 100 GLN A C 1
ATOM 767 O O . GLN A 1 100 ? 6.047 -13.952 -3.097 1.00 95.06 100 GLN A O 1
ATOM 772 N N . TRP A 1 101 ? 7.486 -12.600 -2.035 1.00 94.62 101 TRP A N 1
ATOM 773 C CA . TRP A 1 101 ? 7.584 -11.626 -3.132 1.00 94.62 101 TRP A CA 1
ATOM 774 C C . TRP A 1 101 ? 7.945 -12.268 -4.478 1.00 94.62 101 TRP A C 1
ATOM 776 O O . TRP A 1 101 ? 7.426 -11.869 -5.511 1.00 94.62 101 TRP A O 1
ATOM 786 N N . ARG A 1 102 ? 8.790 -13.305 -4.469 1.00 95.06 102 ARG A N 1
ATOM 787 C CA . ARG A 1 102 ? 9.194 -14.042 -5.680 1.00 95.06 102 ARG A CA 1
ATOM 788 C C . ARG A 1 102 ? 8.076 -14.886 -6.300 1.00 95.06 102 ARG A C 1
ATOM 790 O O . ARG A 1 102 ? 8.223 -15.301 -7.441 1.00 95.06 102 ARG A O 1
ATOM 797 N N . LEU A 1 103 ? 7.004 -15.147 -5.551 1.00 94.50 103 LEU A N 1
ATOM 798 C CA . LEU A 1 103 ? 5.823 -15.897 -5.992 1.00 94.50 103 LEU A CA 1
ATOM 799 C C . LEU A 1 103 ? 4.685 -14.976 -6.443 1.00 94.50 103 LEU A C 1
ATOM 801 O O . LEU A 1 103 ? 3.560 -15.432 -6.638 1.00 94.50 103 LEU A O 1
ATOM 805 N N . LEU A 1 104 ? 4.954 -13.677 -6.566 1.00 95.06 104 LEU A N 1
ATOM 806 C CA . LEU A 1 104 ? 3.989 -12.743 -7.108 1.00 95.06 104 LEU A CA 1
ATOM 807 C C . LEU A 1 104 ? 3.634 -13.153 -8.551 1.00 95.06 104 LEU A C 1
ATOM 809 O O . LEU A 1 104 ? 4.549 -13.443 -9.327 1.00 95.06 104 LEU A O 1
ATOM 813 N N . PRO A 1 105 ? 2.342 -13.175 -8.918 1.00 92.75 105 PRO A N 1
ATOM 814 C CA . PRO A 1 105 ? 1.924 -13.491 -10.275 1.00 92.75 105 PRO A CA 1
ATOM 815 C C . PRO A 1 105 ? 2.627 -12.631 -11.334 1.00 92.75 105 PRO A C 1
ATOM 817 O O . PRO A 1 105 ? 2.846 -11.431 -11.147 1.00 92.75 105 PRO A O 1
ATOM 820 N N . HIS A 1 106 ? 2.998 -13.256 -12.455 1.00 88.12 106 HIS A N 1
ATOM 821 C CA . HIS A 1 106 ? 3.805 -12.621 -13.503 1.00 88.12 106 HIS A CA 1
ATOM 822 C C . HIS A 1 106 ? 3.084 -11.476 -14.233 1.00 88.12 106 HIS A C 1
ATOM 824 O O . HIS A 1 106 ? 3.742 -10.612 -14.814 1.00 88.12 106 HIS A O 1
ATOM 830 N N . ASP A 1 107 ? 1.753 -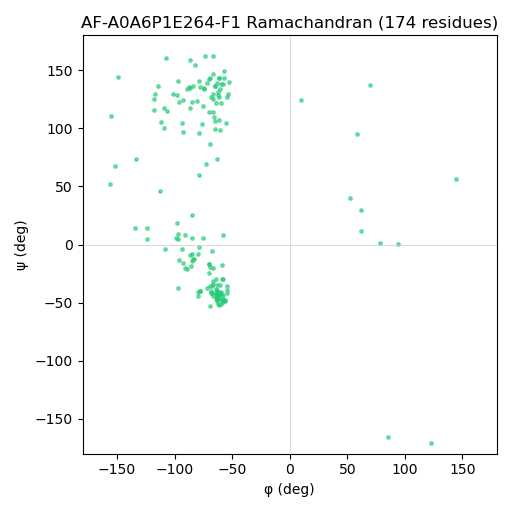11.427 -14.173 1.00 90.50 107 ASP A N 1
ATOM 831 C CA . ASP A 1 107 ? 0.921 -10.379 -14.770 1.00 90.50 107 ASP A CA 1
ATOM 832 C C . ASP A 1 107 ? 1.034 -9.020 -14.053 1.00 90.50 107 ASP A C 1
ATOM 834 O O . ASP A 1 107 ? 0.723 -7.986 -14.646 1.00 90.50 107 ASP A O 1
ATOM 838 N N . PHE A 1 108 ? 1.552 -8.985 -12.819 1.00 89.31 108 PHE A N 1
ATOM 839 C CA . PHE A 1 108 ? 1.925 -7.743 -12.128 1.00 89.31 108 PHE A CA 1
ATOM 840 C C . PHE A 1 108 ? 3.281 -7.169 -12.574 1.00 89.31 108 PHE A C 1
ATOM 842 O O . PHE A 1 108 ? 3.646 -6.055 -12.190 1.00 89.31 108 PHE A O 1
ATOM 849 N N . GLY A 1 109 ? 4.035 -7.911 -13.388 1.00 88.88 109 GLY A N 1
ATOM 850 C CA . GLY A 1 109 ? 5.387 -7.560 -13.805 1.00 88.88 109 GLY A CA 1
ATOM 851 C C . GLY A 1 109 ? 6.471 -8.003 -12.808 1.00 88.88 109 GLY A C 1
ATOM 852 O O . GLY A 1 109 ? 6.233 -8.839 -11.937 1.00 88.88 109 GLY A O 1
ATOM 853 N N . PRO A 1 110 ? 7.708 -7.484 -12.940 1.00 91.62 110 PRO A N 1
ATOM 854 C CA . PRO A 1 110 ? 8.835 -7.924 -12.121 1.00 91.62 110 PRO A CA 1
ATOM 855 C C . PRO A 1 110 ? 8.631 -7.617 -10.633 1.00 91.62 110 PRO A C 1
ATOM 857 O O . PRO A 1 110 ? 8.514 -6.452 -10.239 1.00 91.62 110 PRO A O 1
ATOM 860 N N . TRP A 1 111 ? 8.666 -8.654 -9.793 1.00 94.44 111 TRP A N 1
ATOM 861 C CA . TRP A 1 111 ? 8.460 -8.519 -8.348 1.00 94.44 111 TRP A CA 1
ATOM 862 C C . TRP A 1 111 ? 9.455 -7.559 -7.682 1.00 94.44 111 TRP A C 1
ATOM 864 O O . TRP A 1 111 ? 9.104 -6.909 -6.700 1.00 94.44 111 TRP A O 1
ATOM 874 N N . GLN A 1 112 ? 10.679 -7.425 -8.214 1.00 94.81 112 GLN A N 1
ATOM 875 C CA . GLN A 1 112 ? 11.685 -6.494 -7.696 1.00 94.81 112 GLN A CA 1
ATOM 876 C C . GLN A 1 112 ? 11.192 -5.052 -7.791 1.00 94.81 112 GLN A C 1
ATOM 878 O O . GLN A 1 112 ? 11.330 -4.293 -6.840 1.00 94.81 112 GLN A O 1
ATOM 883 N N . THR A 1 113 ? 10.561 -4.691 -8.912 1.00 92.19 113 THR A N 1
ATOM 884 C CA . THR A 1 113 ? 9.991 -3.355 -9.098 1.00 92.19 113 THR A CA 1
ATOM 885 C C . THR A 1 113 ? 8.871 -3.116 -8.091 1.00 92.19 113 THR A C 1
ATOM 887 O O . THR A 1 113 ? 8.875 -2.096 -7.411 1.00 92.19 113 THR A O 1
ATOM 890 N N . VAL A 1 114 ? 7.955 -4.071 -7.920 1.00 94.19 114 VAL A N 1
ATOM 891 C CA . VAL A 1 114 ? 6.875 -3.965 -6.923 1.00 94.19 114 VAL A CA 1
ATOM 892 C C . VAL A 1 114 ? 7.444 -3.785 -5.512 1.00 94.19 114 VAL A C 1
ATOM 894 O O . VAL A 1 114 ? 7.035 -2.881 -4.781 1.00 94.19 114 VAL A O 1
ATOM 897 N N . TYR A 1 115 ? 8.440 -4.595 -5.150 1.00 95.19 115 TYR A N 1
ATOM 898 C CA . TYR A 1 115 ? 9.097 -4.531 -3.849 1.00 95.19 115 TYR A CA 1
ATOM 899 C C . TYR A 1 115 ? 9.846 -3.211 -3.623 1.00 95.19 115 TYR A C 1
ATOM 901 O O . TYR A 1 115 ? 9.773 -2.643 -2.537 1.00 95.19 115 TYR A O 1
ATOM 909 N N . GLU A 1 116 ? 10.540 -2.681 -4.630 1.00 93.81 116 GLU A N 1
ATOM 910 C CA . GLU A 1 116 ? 11.223 -1.386 -4.539 1.00 93.81 116 GLU A CA 1
ATOM 911 C C . GLU A 1 116 ? 10.246 -0.244 -4.260 1.00 93.81 116 GLU A C 1
ATOM 913 O O . GLU A 1 116 ? 10.530 0.617 -3.425 1.00 93.81 116 GLU A O 1
ATOM 918 N N . TYR A 1 117 ? 9.084 -0.245 -4.920 1.00 93.81 117 TYR A N 1
ATOM 919 C CA . TYR A 1 117 ? 8.015 0.709 -4.631 1.00 93.81 117 TYR A CA 1
ATOM 920 C C . TYR A 1 117 ? 7.491 0.536 -3.205 1.00 93.81 117 TYR A C 1
ATOM 922 O O . TYR A 1 117 ? 7.436 1.516 -2.464 1.00 93.81 117 TYR A O 1
ATOM 930 N N . PHE A 1 118 ? 7.184 -0.698 -2.796 1.00 95.12 118 PHE A N 1
ATOM 931 C CA . PHE A 1 118 ? 6.727 -0.999 -1.440 1.00 95.12 118 PHE A CA 1
ATOM 932 C C . PHE A 1 118 ? 7.716 -0.523 -0.367 1.00 95.12 118 PHE A C 1
ATOM 934 O O . PHE A 1 118 ? 7.313 0.134 0.594 1.00 95.12 118 PHE A O 1
ATOM 941 N N . ASN A 1 119 ? 9.003 -0.834 -0.532 1.00 95.50 119 ASN A N 1
ATOM 942 C CA . ASN A 1 119 ? 10.059 -0.494 0.416 1.00 95.50 119 ASN A CA 1
ATOM 943 C C . ASN A 1 119 ? 10.302 1.019 0.465 1.00 95.50 119 ASN A C 1
ATOM 945 O O . ASN A 1 119 ? 10.437 1.579 1.550 1.00 95.50 119 ASN A O 1
ATOM 949 N N . ARG A 1 120 ? 10.310 1.701 -0.689 1.00 94.56 120 ARG A N 1
ATOM 950 C CA . ARG A 1 120 ? 10.424 3.165 -0.741 1.00 94.56 120 ARG A CA 1
ATOM 951 C C . ARG A 1 120 ? 9.251 3.830 -0.023 1.00 94.56 120 ARG A C 1
ATOM 953 O O . ARG A 1 120 ? 9.466 4.583 0.913 1.00 94.56 120 ARG A O 1
ATOM 960 N N . TRP A 1 121 ? 8.021 3.465 -0.371 1.00 95.25 121 TRP A N 1
ATOM 961 C CA . TRP A 1 121 ? 6.814 4.020 0.251 1.00 95.25 121 TRP A CA 1
ATOM 962 C C . TRP A 1 121 ? 6.680 3.683 1.739 1.00 95.25 121 TRP A C 1
ATOM 964 O O . TRP A 1 121 ? 6.146 4.483 2.501 1.00 95.25 121 TRP A O 1
ATOM 974 N N . SER A 1 122 ? 7.210 2.538 2.176 1.00 95.25 122 SER A N 1
ATOM 975 C CA . SER A 1 122 ? 7.323 2.211 3.603 1.00 95.25 122 SER A CA 1
ATOM 976 C C . SER A 1 122 ? 8.251 3.166 4.344 1.00 95.25 122 SER A C 1
ATOM 978 O O . SER A 1 122 ? 7.913 3.614 5.435 1.00 95.25 122 SER A O 1
ATOM 980 N N . ARG A 1 123 ? 9.406 3.495 3.757 1.00 95.25 123 ARG A N 1
ATOM 981 C CA . ARG A 1 123 ? 10.369 4.436 4.350 1.00 95.25 123 ARG A CA 1
ATOM 982 C C . ARG A 1 123 ? 9.848 5.867 4.354 1.00 95.25 123 ARG A C 1
ATOM 984 O O . ARG A 1 123 ? 10.082 6.586 5.316 1.00 95.25 123 ARG A O 1
ATOM 991 N N . ASP A 1 124 ? 9.114 6.234 3.311 1.00 94.31 124 ASP A N 1
ATOM 992 C CA . ASP A 1 124 ? 8.535 7.567 3.151 1.00 94.31 124 ASP A CA 1
ATOM 993 C C . ASP A 1 124 ? 7.253 7.761 3.990 1.00 94.31 124 ASP A C 1
ATOM 995 O O . ASP A 1 124 ? 6.672 8.837 3.974 1.00 94.31 124 ASP A O 1
ATOM 999 N N . GLY A 1 125 ? 6.779 6.733 4.709 1.00 95.81 125 GLY A N 1
ATOM 1000 C CA . GLY A 1 125 ? 5.589 6.822 5.566 1.00 95.81 125 GLY A CA 1
ATOM 1001 C C . GLY A 1 125 ? 4.244 6.753 4.831 1.00 95.81 125 GLY A C 1
ATOM 1002 O O . GLY A 1 125 ? 3.198 6.746 5.476 1.00 95.81 125 GLY A O 1
ATOM 1003 N N . VAL A 1 126 ? 4.244 6.597 3.506 1.00 95.62 126 VAL A N 1
ATOM 1004 C CA . VAL A 1 126 ? 3.040 6.592 2.650 1.00 95.62 126 VAL A CA 1
ATOM 1005 C C . VAL A 1 126 ? 2.012 5.558 3.116 1.00 95.62 126 VAL A C 1
ATOM 1007 O O . VAL A 1 126 ? 0.818 5.837 3.168 1.00 95.62 126 VAL A O 1
ATOM 1010 N N . TRP A 1 127 ? 2.447 4.354 3.502 1.00 94.50 127 TRP A N 1
ATOM 1011 C CA . TRP A 1 127 ? 1.511 3.331 3.983 1.00 94.50 127 TRP A CA 1
ATOM 1012 C C . TRP A 1 127 ? 0.841 3.705 5.303 1.00 94.50 127 TRP A C 1
ATOM 1014 O O . TRP A 1 127 ? -0.305 3.316 5.520 1.00 94.50 127 TRP A O 1
ATOM 1024 N N . ALA A 1 128 ? 1.519 4.458 6.172 1.00 94.12 128 ALA A N 1
ATOM 1025 C CA . ALA A 1 128 ? 0.918 4.941 7.408 1.00 94.12 128 ALA A CA 1
ATOM 1026 C C . ALA A 1 128 ? -0.201 5.948 7.105 1.00 94.12 128 ALA A C 1
ATOM 1028 O O . ALA A 1 128 ? -1.294 5.804 7.652 1.00 94.12 128 ALA A O 1
ATOM 1029 N N . GLU A 1 129 ? 0.036 6.875 6.172 1.00 95.06 129 GLU A N 1
ATOM 1030 C CA . GLU A 1 129 ? -0.960 7.854 5.714 1.00 95.06 129 GLU A CA 1
ATOM 1031 C C . GLU A 1 129 ? -2.162 7.179 5.041 1.00 95.06 129 GLU A C 1
ATOM 1033 O O . GLU A 1 129 ? -3.314 7.457 5.382 1.00 95.06 129 GLU A O 1
ATOM 1038 N N . VAL A 1 130 ? -1.912 6.225 4.136 1.00 93.75 130 VAL A N 1
ATOM 1039 C CA . VAL A 1 130 ? -2.971 5.443 3.478 1.00 93.75 130 VAL A CA 1
ATOM 1040 C C . VAL A 1 130 ? -3.809 4.694 4.514 1.00 93.75 130 VAL A C 1
ATOM 1042 O O . VAL A 1 130 ? -5.039 4.759 4.480 1.00 93.75 130 VAL A O 1
ATOM 1045 N N . M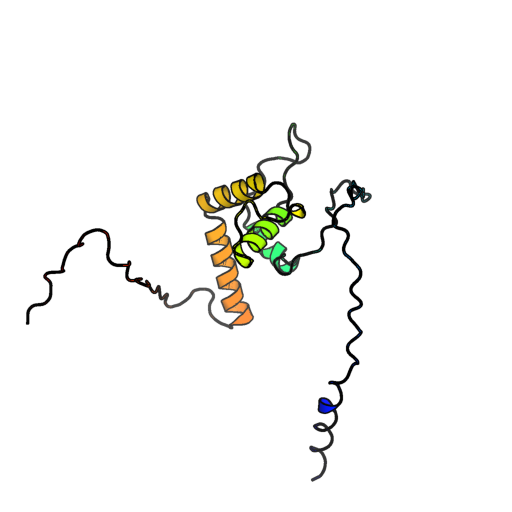ET A 1 131 ? -3.171 4.009 5.466 1.00 93.00 131 MET A N 1
ATOM 1046 C CA . MET A 1 131 ? -3.884 3.282 6.520 1.00 93.00 131 MET A CA 1
ATOM 1047 C C . MET A 1 131 ? -4.673 4.223 7.431 1.00 93.00 131 MET A C 1
ATOM 1049 O O . MET A 1 131 ? -5.785 3.888 7.834 1.00 93.00 131 MET A O 1
ATOM 1053 N N . GLU A 1 132 ? -4.139 5.397 7.760 1.00 93.44 132 GLU A N 1
ATOM 1054 C CA . GLU A 1 132 ? -4.855 6.400 8.542 1.00 93.44 132 GLU A CA 1
ATOM 1055 C C . GLU A 1 132 ? -6.113 6.890 7.824 1.00 93.44 132 GLU A C 1
ATOM 1057 O O . GLU A 1 132 ? -7.201 6.813 8.399 1.00 93.44 132 GLU A O 1
ATOM 1062 N N . MET A 1 133 ? -5.990 7.305 6.562 1.00 93.62 133 MET A N 1
ATOM 1063 C CA . MET A 1 133 ? -7.127 7.768 5.768 1.00 93.62 133 MET A CA 1
ATOM 1064 C C . MET A 1 133 ? -8.208 6.688 5.656 1.00 93.62 133 MET A C 1
ATOM 1066 O O . MET A 1 133 ? -9.384 6.944 5.917 1.00 93.62 133 MET A O 1
ATOM 1070 N N . LEU A 1 134 ? -7.820 5.451 5.331 1.00 91.69 134 LEU A N 1
ATOM 1071 C CA . LEU A 1 134 ? -8.767 4.342 5.212 1.00 91.69 134 LEU A CA 1
ATOM 1072 C C . LEU A 1 134 ? -9.456 4.024 6.547 1.00 91.69 134 LEU A C 1
ATOM 1074 O O . LEU A 1 134 ? -10.662 3.773 6.560 1.00 91.69 134 LEU A O 1
ATOM 1078 N N . ARG A 1 135 ? -8.735 4.084 7.677 1.00 92.19 135 ARG A N 1
ATOM 1079 C CA . ARG A 1 135 ? -9.327 3.908 9.015 1.00 92.19 135 ARG A CA 1
ATOM 1080 C C . ARG A 1 135 ? -10.349 4.995 9.336 1.00 92.19 135 ARG A C 1
ATOM 1082 O O . ARG A 1 135 ? -11.429 4.658 9.818 1.00 92.19 135 ARG A O 1
ATOM 1089 N N . ARG A 1 136 ? -10.035 6.268 9.063 1.00 93.50 136 ARG A N 1
ATOM 1090 C CA . ARG A 1 136 ? -10.966 7.393 9.270 1.00 93.50 136 ARG A CA 1
ATOM 1091 C C . ARG A 1 136 ? -12.249 7.183 8.459 1.00 93.50 136 ARG A C 1
ATOM 1093 O O . ARG A 1 136 ? -13.340 7.193 9.025 1.00 93.50 136 ARG A O 1
ATOM 1100 N N . LEU A 1 137 ? -12.113 6.869 7.168 1.00 91.88 137 LEU A N 1
ATOM 1101 C CA . LEU A 1 137 ? -13.250 6.637 6.272 1.00 91.88 137 LEU A CA 1
ATOM 1102 C C . LEU A 1 137 ? -14.112 5.440 6.686 1.00 91.88 137 LEU A C 1
ATOM 1104 O O . LEU A 1 137 ? -15.337 5.525 6.633 1.00 91.88 137 LEU A O 1
ATOM 1108 N N . GLU A 1 138 ? -13.505 4.331 7.107 1.00 91.50 138 GLU A N 1
ATOM 1109 C CA . GLU A 1 138 ? -14.243 3.158 7.590 1.00 91.50 138 GLU A CA 1
ATOM 1110 C C . GLU A 1 138 ? -15.050 3.488 8.855 1.00 91.50 138 GLU A C 1
ATOM 1112 O O . GLU A 1 138 ? -16.223 3.119 8.973 1.00 91.50 138 GLU A O 1
ATOM 1117 N N . ARG A 1 139 ? -14.446 4.228 9.793 1.00 93.06 139 ARG A N 1
ATOM 1118 C CA . ARG A 1 139 ? -15.107 4.637 11.039 1.00 93.06 139 ARG A CA 1
ATOM 1119 C C . ARG A 1 139 ? -16.299 5.546 10.778 1.00 93.06 139 ARG A C 1
ATOM 1121 O O . ARG A 1 139 ? -17.370 5.295 11.325 1.00 93.06 1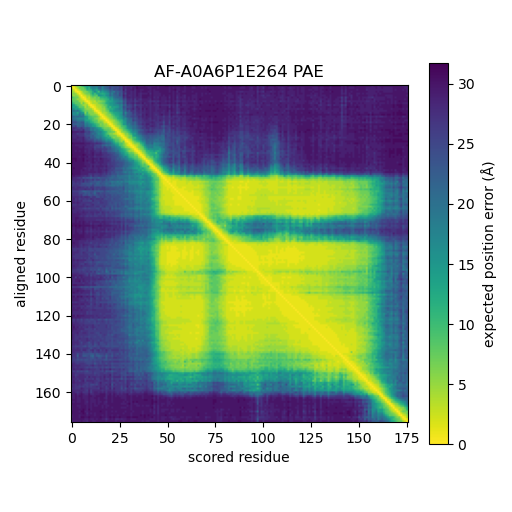39 ARG A O 1
ATOM 1128 N N . GLU A 1 140 ? -16.142 6.542 9.918 1.00 92.81 140 GLU A N 1
ATOM 1129 C CA . GLU A 1 140 ? -17.220 7.474 9.592 1.00 92.81 140 GLU A CA 1
ATOM 1130 C C . GLU A 1 140 ? -18.325 6.795 8.780 1.00 92.81 140 GLU A C 1
ATOM 1132 O O . GLU A 1 140 ? -19.494 6.826 9.162 1.00 92.81 140 GLU A O 1
ATOM 1137 N N . ARG A 1 141 ? -17.963 6.142 7.669 1.00 90.94 141 ARG A N 1
ATOM 1138 C CA . ARG A 1 141 ? -18.939 5.676 6.674 1.00 90.94 141 ARG A CA 1
ATOM 1139 C C . ARG A 1 141 ? -19.631 4.383 7.069 1.00 90.94 141 ARG A C 1
ATOM 1141 O O . ARG A 1 141 ? -20.823 4.240 6.815 1.00 90.94 141 ARG A O 1
ATOM 1148 N N . ARG A 1 142 ? -18.897 3.417 7.631 1.00 89.31 142 ARG A N 1
ATOM 1149 C CA . ARG A 1 142 ? -19.467 2.104 7.974 1.00 89.31 142 ARG A CA 1
ATOM 1150 C C . ARG A 1 142 ? -19.881 1.999 9.426 1.00 89.31 142 ARG A C 1
ATOM 1152 O O . ARG A 1 142 ? -20.883 1.354 9.716 1.00 89.31 142 ARG A O 1
ATOM 1159 N N . GLN A 1 143 ? -19.117 2.603 10.331 1.00 89.94 143 GLN A N 1
ATOM 1160 C CA . GLN A 1 143 ? -19.376 2.474 11.766 1.00 89.94 143 GLN A CA 1
ATOM 1161 C C . GLN A 1 143 ? -20.187 3.645 12.335 1.00 89.94 143 GLN A C 1
ATOM 1163 O O . GLN A 1 143 ? -20.674 3.526 13.458 1.00 89.94 143 GLN A O 1
ATOM 1168 N N . GLY A 1 144 ? -20.332 4.755 11.597 1.00 91.56 144 GLY A N 1
ATOM 1169 C CA . GLY A 1 144 ? -21.010 5.961 12.084 1.00 91.56 144 GLY A CA 1
ATOM 1170 C C . GLY A 1 144 ? -20.318 6.580 13.302 1.00 91.56 144 GLY A C 1
ATOM 1171 O O . GLY A 1 144 ? -20.977 7.134 14.178 1.00 91.56 144 GLY A O 1
ATOM 1172 N N . ARG A 1 145 ? -18.996 6.411 13.409 1.00 91.00 145 ARG A N 1
ATOM 1173 C CA . ARG A 1 145 ? -18.167 6.865 14.533 1.00 91.00 145 ARG A CA 1
ATOM 1174 C C . ARG A 1 145 ? -17.310 8.055 14.122 1.00 91.00 145 ARG A C 1
ATOM 1176 O O . ARG A 1 145 ? -17.026 8.244 12.945 1.00 91.00 145 ARG A O 1
ATOM 1183 N N . ALA A 1 146 ? -16.835 8.808 15.114 1.00 90.38 146 ALA A N 1
ATOM 1184 C CA . ALA A 1 146 ? -15.845 9.857 14.890 1.00 90.38 146 ALA A CA 1
ATOM 1185 C C . ALA A 1 146 ? -14.569 9.286 14.225 1.00 90.38 146 ALA A C 1
ATOM 1187 O O . ALA A 1 146 ? -14.163 8.163 14.576 1.00 90.38 146 ALA A O 1
ATOM 1188 N N . PRO A 1 147 ? -13.932 10.044 13.308 1.00 88.38 147 PRO A N 1
ATOM 1189 C CA . PRO A 1 147 ? -12.762 9.594 12.549 1.00 88.38 147 PRO A CA 1
ATOM 1190 C C . PRO A 1 147 ? -11.618 9.189 13.470 1.00 88.38 147 PRO A C 1
ATOM 1192 O O . PRO A 1 147 ? -11.047 8.113 13.305 1.00 88.38 147 PRO A O 1
ATOM 1195 N N . GLU A 1 148 ? -11.373 9.993 14.503 1.00 88.25 148 GLU A N 1
ATOM 1196 C CA . GLU A 1 148 ? -10.360 9.701 15.506 1.00 88.25 148 GLU A CA 1
ATOM 1197 C C . GLU A 1 148 ? -10.918 8.823 16.633 1.00 88.25 148 GLU A C 1
ATOM 1199 O O . GLU A 1 148 ? -12.028 9.059 17.131 1.00 88.25 148 GLU A O 1
ATOM 1204 N N . PRO A 1 149 ? -10.185 7.777 17.049 1.00 84.94 149 PRO A N 1
ATOM 1205 C CA . PRO A 1 149 ? -10.551 6.996 18.216 1.00 84.94 149 PRO A CA 1
ATOM 1206 C C . PRO A 1 149 ? -10.298 7.791 19.500 1.00 84.94 149 PRO A C 1
ATOM 1208 O O . PRO A 1 149 ? -9.261 8.419 19.667 1.00 84.94 149 PRO A O 1
ATOM 1211 N N . THR A 1 150 ? -11.220 7.700 20.457 1.00 85.19 150 THR A N 1
ATOM 1212 C CA . THR A 1 150 ? -11.041 8.300 21.790 1.00 85.19 150 THR A CA 1
ATOM 1213 C C . THR A 1 150 ? -9.979 7.566 22.622 1.00 85.19 150 THR A C 1
ATOM 1215 O O . THR A 1 150 ? -9.388 8.156 23.518 1.00 85.19 150 THR A O 1
ATOM 1218 N N . ALA A 1 151 ? -9.733 6.283 22.333 1.00 81.75 151 ALA A N 1
ATOM 1219 C CA . ALA A 1 151 ? -8.720 5.455 22.983 1.00 81.75 151 ALA A CA 1
ATOM 1220 C C . ALA A 1 151 ? -8.179 4.393 22.008 1.00 81.75 151 ALA A C 1
ATOM 1222 O O . ALA A 1 151 ? -8.938 3.849 21.201 1.00 81.75 151 ALA A O 1
ATOM 1223 N N . GLY A 1 152 ? -6.881 4.088 22.100 1.00 80.88 152 GLY A N 1
ATOM 1224 C CA . GLY A 1 152 ? -6.218 3.003 21.370 1.00 80.88 152 GLY A CA 1
ATOM 1225 C C . GLY A 1 152 ? -5.714 1.928 22.333 1.00 80.88 152 GLY A C 1
ATOM 1226 O O . GLY A 1 152 ? -5.150 2.253 23.373 1.00 80.88 152 GLY A O 1
ATOM 1227 N N . SER A 1 153 ? -5.922 0.653 21.999 1.00 82.25 153 SER A N 1
ATOM 1228 C CA . SER A 1 153 ? -5.374 -0.489 22.738 1.00 82.25 153 SER A CA 1
ATOM 1229 C C . SER A 1 153 ? -4.429 -1.257 21.820 1.00 82.25 153 SER A C 1
ATOM 1231 O O . SER A 1 153 ? -4.787 -1.549 20.680 1.00 82.25 153 SER A O 1
ATOM 1233 N N . ILE A 1 154 ? -3.221 -1.531 22.307 1.00 81.75 154 ILE A N 1
ATOM 1234 C CA . ILE A 1 154 ? -2.203 -2.329 21.624 1.00 81.75 154 ILE A CA 1
ATOM 1235 C C . ILE A 1 154 ? -1.950 -3.537 22.522 1.00 81.75 154 ILE A C 1
ATOM 1237 O O . ILE A 1 154 ? -1.490 -3.357 23.651 1.00 81.75 154 ILE A O 1
ATOM 1241 N N . ASP A 1 155 ? -2.268 -4.745 22.055 1.00 83.62 155 ASP A N 1
ATOM 1242 C CA . ASP A 1 155 ? -1.896 -5.968 22.756 1.00 83.62 155 ASP A CA 1
ATOM 1243 C C . ASP A 1 155 ? -0.518 -6.438 22.281 1.00 83.62 155 ASP A C 1
ATOM 1245 O O . ASP A 1 155 ? -0.201 -6.451 21.092 1.00 83.62 155 ASP A O 1
ATOM 1249 N N . SER A 1 156 ? 0.343 -6.803 23.225 1.00 79.94 156 SER A N 1
ATOM 1250 C CA . SER A 1 156 ? 1.540 -7.575 22.921 1.00 79.94 156 SER A CA 1
ATOM 1251 C C . SER A 1 156 ? 1.243 -9.039 23.219 1.00 79.94 156 SER A C 1
ATOM 1253 O O . SER A 1 156 ? 0.776 -9.390 24.302 1.00 79.94 156 SER A O 1
ATOM 1255 N N . GLN A 1 157 ? 1.510 -9.915 22.251 1.00 77.12 157 GLN A N 1
ATOM 1256 C CA . GLN A 1 157 ? 1.496 -11.355 22.486 1.00 77.12 157 GLN A CA 1
ATOM 1257 C C . GLN A 1 157 ? 2.925 -11.820 22.757 1.00 77.12 157 GLN A C 1
ATOM 1259 O O . GLN A 1 157 ? 3.816 -11.622 21.932 1.00 77.12 157 GLN A O 1
ATOM 1264 N N . SER A 1 158 ? 3.157 -12.442 23.914 1.00 80.56 158 SER A N 1
ATOM 1265 C CA . SER A 1 158 ? 4.399 -13.161 24.197 1.00 80.56 158 SER A CA 1
ATOM 1266 C C . SER A 1 158 ? 4.223 -14.634 23.831 1.00 80.56 158 SER A C 1
ATOM 1268 O O . SER A 1 158 ? 3.308 -15.311 24.299 1.00 80.56 158 SER A O 1
ATOM 1270 N N . VAL A 1 159 ? 5.098 -15.147 22.968 1.00 79.12 159 VAL A N 1
ATOM 1271 C CA . VAL A 1 159 ? 5.135 -16.571 22.618 1.00 79.12 159 VAL A CA 1
ATOM 1272 C C . VAL A 1 159 ? 6.274 -17.212 23.399 1.00 79.12 159 VAL A C 1
ATOM 1274 O O . VAL A 1 159 ? 7.394 -16.706 23.397 1.00 79.12 159 VAL A O 1
ATOM 1277 N N . LYS A 1 160 ? 5.998 -18.322 24.092 1.00 73.56 160 LYS A N 1
ATOM 1278 C CA . LYS A 1 160 ? 7.042 -19.095 24.775 1.00 73.56 160 LYS A CA 1
ATOM 1279 C C . LYS A 1 160 ? 7.971 -19.706 23.725 1.00 73.56 160 LYS A C 1
ATOM 1281 O O . LYS A 1 160 ? 7.550 -20.573 22.964 1.00 73.56 160 LYS A O 1
ATOM 1286 N N . THR A 1 161 ? 9.225 -19.274 23.699 1.00 63.81 161 THR A N 1
ATOM 1287 C CA . THR A 1 161 ? 10.274 -19.933 22.913 1.00 63.81 161 THR A CA 1
ATOM 1288 C C . THR A 1 161 ? 10.516 -21.337 23.471 1.00 63.81 161 THR A C 1
ATOM 1290 O O . THR A 1 161 ? 10.556 -21.525 24.688 1.00 63.81 161 THR A O 1
ATOM 1293 N N . ALA A 1 162 ? 10.655 -22.335 22.594 1.00 67.31 162 ALA A N 1
ATOM 1294 C CA . ALA A 1 162 ? 11.019 -23.687 23.003 1.00 67.31 162 ALA A CA 1
ATOM 1295 C C . ALA A 1 162 ? 12.405 -23.699 23.674 1.00 67.31 162 ALA A C 1
ATOM 1297 O O . ALA A 1 162 ? 13.310 -22.961 23.289 1.00 67.31 162 ALA A O 1
ATOM 1298 N N . THR A 1 163 ? 12.540 -24.540 24.695 1.00 57.69 163 THR A N 1
ATOM 1299 C CA . THR A 1 163 ? 13.664 -24.653 25.630 1.00 57.69 163 THR A CA 1
ATOM 1300 C C . THR A 1 163 ? 14.979 -25.069 24.963 1.00 57.69 163 THR A C 1
ATOM 1302 O O . THR A 1 163 ? 15.396 -26.197 25.163 1.00 57.69 163 THR A O 1
ATOM 1305 N N . GLN A 1 164 ? 15.654 -24.200 24.205 1.00 59.53 164 GLN A N 1
ATOM 1306 C CA . GLN A 1 164 ? 17.120 -24.198 24.050 1.00 59.53 164 GLN A CA 1
ATOM 1307 C C . GLN A 1 164 ? 17.602 -22.789 23.670 1.00 59.53 164 GLN A C 1
ATOM 1309 O O . GLN A 1 164 ? 17.348 -22.325 22.562 1.00 59.53 164 GLN A O 1
ATOM 1314 N N . GLY A 1 165 ? 18.308 -22.121 24.593 1.00 54.00 165 GLY A N 1
ATOM 1315 C CA . GLY A 1 165 ? 19.040 -20.881 24.305 1.00 54.00 165 GLY A CA 1
ATOM 1316 C C . GLY A 1 165 ? 19.061 -19.828 25.418 1.00 54.00 165 GLY A C 1
ATOM 1317 O O . GLY A 1 165 ? 18.699 -18.690 25.160 1.00 54.00 165 GLY A O 1
ATOM 1318 N N . ASN A 1 166 ? 19.538 -20.204 26.611 1.00 59.09 166 ASN A N 1
ATOM 1319 C CA . ASN A 1 166 ? 19.971 -19.343 27.731 1.00 59.09 166 ASN A CA 1
ATOM 1320 C C . ASN A 1 166 ? 18.897 -18.544 28.504 1.00 59.09 166 ASN A C 1
ATOM 1322 O O . ASN A 1 166 ? 17.979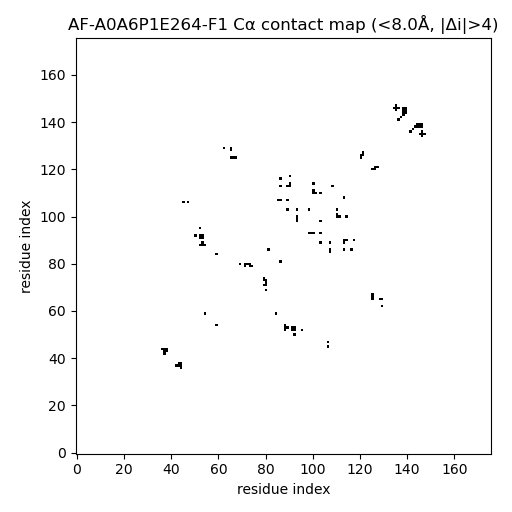 -17.947 27.953 1.00 59.09 166 ASN A O 1
ATOM 1326 N N . ALA A 1 167 ? 19.041 -18.541 29.834 1.00 59.06 167 ALA A N 1
ATOM 1327 C CA . ALA A 1 167 ? 18.157 -17.851 30.767 1.00 59.06 167 ALA A CA 1
ATOM 1328 C C . ALA A 1 167 ? 18.286 -16.325 30.634 1.00 59.06 167 ALA A C 1
ATOM 1330 O O . ALA A 1 167 ? 19.383 -15.781 30.758 1.00 59.06 167 ALA A O 1
ATOM 1331 N N . VAL A 1 168 ? 17.159 -15.637 30.441 1.00 62.41 168 VAL A N 1
ATOM 1332 C CA . VAL A 1 168 ? 17.085 -14.173 30.502 1.00 62.41 168 VAL A CA 1
ATOM 1333 C C . VAL A 1 168 ? 16.320 -13.781 31.770 1.00 62.41 168 VAL A C 1
ATOM 1335 O O . VAL A 1 168 ? 15.175 -14.183 31.947 1.00 62.41 168 VAL A O 1
ATOM 1338 N N . GLY A 1 169 ? 17.035 -13.066 32.646 1.00 57.31 169 GLY A N 1
ATOM 1339 C CA . GLY A 1 169 ? 16.673 -12.364 33.891 1.00 57.31 169 GLY A CA 1
ATOM 1340 C C . GLY A 1 169 ? 15.294 -12.547 34.539 1.00 57.31 169 GLY A C 1
ATOM 1341 O O . GLY A 1 169 ? 14.262 -12.214 33.967 1.00 57.31 169 GLY A O 1
ATOM 1342 N N . PHE A 1 170 ? 15.325 -12.948 35.813 1.00 65.00 170 PHE A N 1
ATOM 1343 C CA . PHE A 1 170 ? 14.237 -12.844 36.791 1.00 65.00 170 PHE A CA 1
ATOM 1344 C C . PHE A 1 170 ? 14.122 -11.401 37.333 1.00 65.00 170 PHE A C 1
ATOM 1346 O O . PHE A 1 170 ? 15.137 -10.790 37.665 1.00 65.00 170 PHE A O 1
ATOM 1353 N N . ASP A 1 171 ? 12.896 -10.872 37.421 1.00 67.69 171 ASP A N 1
ATOM 1354 C CA . ASP A 1 171 ? 12.556 -9.524 37.909 1.00 67.69 171 ASP A CA 1
ATOM 1355 C C . ASP A 1 171 ? 12.413 -9.495 39.447 1.00 67.69 171 ASP A C 1
ATOM 1357 O O . ASP A 1 171 ? 11.611 -10.229 40.026 1.00 67.69 171 ASP A O 1
ATOM 1361 N N . GLY A 1 172 ? 13.198 -8.643 40.114 1.00 59.19 172 GLY A N 1
ATOM 1362 C CA . GLY A 1 172 ? 13.310 -8.526 41.576 1.00 59.19 172 GLY A CA 1
ATOM 1363 C C . GLY A 1 172 ? 12.262 -7.630 42.253 1.00 59.19 172 GLY A C 1
ATOM 1364 O O . GLY A 1 172 ? 12.536 -7.078 43.316 1.00 59.19 172 GLY A O 1
ATOM 1365 N N . GLY A 1 173 ? 11.086 -7.439 41.650 1.00 54.25 173 GLY A N 1
ATOM 1366 C CA . GLY A 1 173 ? 10.102 -6.433 42.075 1.00 54.25 173 GLY A CA 1
ATOM 1367 C C . GLY A 1 173 ? 8.920 -6.895 42.941 1.00 54.25 173 GLY A C 1
ATOM 1368 O O . GLY A 1 173 ? 8.035 -6.083 43.198 1.00 54.25 173 GLY A O 1
ATOM 1369 N N . LYS A 1 174 ? 8.838 -8.154 43.396 1.00 43.50 174 LYS A N 1
ATOM 1370 C CA . LYS A 1 174 ? 7.744 -8.605 44.286 1.00 43.50 174 LYS A CA 1
ATOM 1371 C C . LYS A 1 174 ? 8.243 -8.857 45.705 1.00 43.50 174 LYS A C 1
ATOM 1373 O O . LYS A 1 174 ? 8.796 -9.914 45.986 1.00 43.50 174 LYS A O 1
ATOM 1378 N N . GLN A 1 175 ? 8.006 -7.890 46.590 1.00 42.91 175 GLN A N 1
ATOM 1379 C CA . GLN A 1 175 ? 8.050 -8.112 48.034 1.00 42.91 175 GLN A CA 1
ATOM 1380 C C . GLN A 1 175 ? 6.723 -8.750 48.467 1.00 42.91 175 GLN A C 1
ATOM 1382 O O . GLN A 1 175 ? 5.655 -8.217 48.160 1.00 42.91 175 GLN A O 1
ATOM 1387 N N . THR A 1 176 ? 6.810 -9.915 49.107 1.00 54.03 176 THR A N 1
ATOM 1388 C CA . THR A 1 176 ? 5.736 -10.526 49.910 1.00 54.03 176 THR A CA 1
ATOM 1389 C C . THR A 1 176 ? 5.755 -9.979 51.320 1.00 54.03 176 THR A C 1
ATOM 1391 O O . THR A 1 176 ? 6.883 -9.871 51.853 1.00 54.03 176 THR A O 1
#

Mean predicted aligned error: 16.69 Å

pLDDT: mean 73.05, std 22.83, range [29.62, 96.5]

Secondary structure (DSSP, 8-state):
--SSSSSSSGGGS---------------S--TT------TTS-----PPPPTTSPPHHHHHHHGGGSPPPSS-TTSSSSPPP-HHHHHHHHHHHHHHT--GGGS-GGG--HHHHHHHHHHHHHTTHHHHHHHHHHHHHHHHTT---SS-S----PPPPP---S-S-----------

Sequence (176 aa):
MRSRLKTQIQIRQAVKAPRAKSEALPVHVDDPSVFLALGAEGKITINRQAYPSDVTDAQWEIIVPLLPKPNKVPGGPGRPPADLRLIVNAIFYQAKAVCQWRLLPHDFGPWQTVYEYFNRWSRDGVWAEVMEMLRRLERERRQGRAPEPTAGSIDSQSVKTATQGNAVGFDGGKQT

Solvent-accessible surface area (backbone atoms only — not comparable to full-atom values): 12199 Å² total; per-residue (Å²): 144,87,86,78,74,74,72,71,64,68,74,73,72,81,83,75,77,84,80,76,79,84,76,84,71,84,84,74,91,79,74,90,75,88,69,82,73,83,51,100,75,83,55,88,60,79,91,64,84,83,55,97,53,46,72,50,70,77,5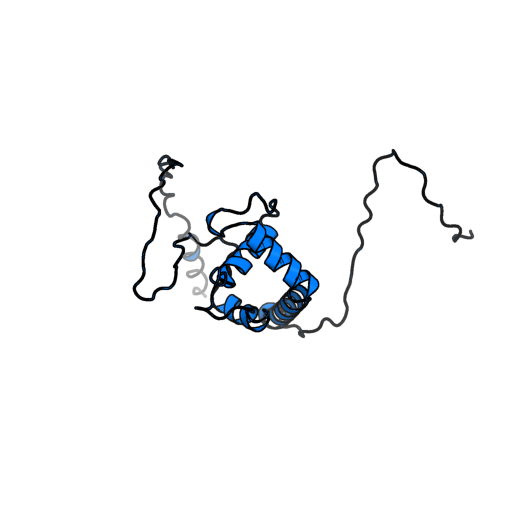5,41,67,65,48,57,81,64,49,80,77,74,95,58,67,87,90,56,96,70,83,77,72,76,61,63,66,52,42,51,28,47,53,40,37,38,68,73,68,68,53,59,64,91,69,53,61,72,90,64,46,64,46,66,61,45,48,51,51,52,55,51,35,56,75,71,42,39,58,58,54,51,51,49,53,52,50,27,51,46,26,40,73,74,65,72,39,69,56,69,73,96,73,87,86,84,87,83,84,87,77,87,74,75,97,76,84,80,91,79,82,86,82,93,81,78,86,129